Protein AF-A0A1I7T2B6-F1 (afdb_monomer_lite)

Secondary structure (DSSP, 8-state):
--SSGGGSS-TTTGGGS-BPPTT-TT-EE--STTEEEEEEEPPPPPPS--SS-HHHHGGG---THHHHTS--EEEEEEEEEEEE-S--S-HHHHHHHHS-SEEEHHHHTT-TTTHHHHHHHHHHHHHHHTS-TT-SEEEEEEE-TT-HHHH-HHHHHHHHHS--TTS------------TTTTSEEEEE-SSEEEEE--TT--EEEEEPTTSSSS---EEEEEETTEEPPBPPTTS-GGG-S-SEEE-TTSS-EEE---HHHHHH--EEEEEEEEEETTEEEEEEEEE--------

Structure (mmCIF, N/CA/C/O backbone):
data_AF-A0A1I7T2B6-F1
#
_entry.id   AF-A0A1I7T2B6-F1
#
loop_
_atom_site.group_PDB
_atom_site.id
_atom_site.type_symbol
_atom_site.label_atom_id
_atom_site.label_alt_id
_atom_site.label_comp_id
_atom_site.label_asym_id
_atom_site.label_entity_id
_atom_site.label_seq_id
_atom_site.pdbx_PDB_ins_code
_atom_site.Cartn_x
_atom_site.Cartn_y
_atom_site.Cartn_z
_atom_site.occupancy
_atom_site.B_iso_or_equiv
_atom_site.auth_seq_id
_atom_site.auth_comp_id
_atom_site.auth_asym_id
_atom_site.auth_atom_id
_atom_site.pdbx_PDB_model_num
ATOM 1 N N . MET A 1 1 ? 20.715 -15.589 6.124 1.00 26.25 1 MET A N 1
ATOM 2 C CA . MET A 1 1 ? 21.201 -14.507 5.244 1.00 26.25 1 MET A CA 1
ATOM 3 C C . MET A 1 1 ? 20.393 -13.273 5.568 1.00 26.25 1 MET A C 1
ATOM 5 O O . MET A 1 1 ? 19.190 -13.251 5.340 1.00 26.25 1 MET A O 1
ATOM 9 N N . ASP A 1 2 ? 21.055 -12.331 6.226 1.00 26.30 2 ASP A N 1
ATOM 10 C CA . ASP A 1 2 ? 20.483 -11.147 6.854 1.00 26.30 2 ASP A CA 1
ATOM 11 C C . ASP A 1 2 ? 20.107 -10.077 5.821 1.00 26.30 2 ASP A C 1
ATOM 13 O O . ASP A 1 2 ? 20.948 -9.308 5.366 1.00 26.30 2 ASP A O 1
ATOM 17 N N . TYR A 1 3 ? 18.827 -10.001 5.452 1.00 29.83 3 TYR A N 1
ATOM 18 C CA . TYR A 1 3 ? 18.322 -8.990 4.509 1.00 29.83 3 TYR A CA 1
ATOM 19 C C . TYR A 1 3 ? 17.948 -7.648 5.171 1.00 29.83 3 TYR A C 1
ATOM 21 O O . TYR A 1 3 ? 17.584 -6.697 4.481 1.00 29.83 3 TYR A O 1
ATOM 29 N N . CYS A 1 4 ? 18.054 -7.528 6.501 1.00 31.78 4 CYS A N 1
ATOM 30 C CA . CYS A 1 4 ? 17.599 -6.339 7.237 1.00 31.78 4 CYS A CA 1
ATOM 31 C C . CYS A 1 4 ? 18.714 -5.448 7.802 1.00 31.78 4 CYS A C 1
ATOM 33 O O . CYS A 1 4 ? 18.412 -4.366 8.307 1.00 31.78 4 CYS A O 1
ATOM 35 N N . THR A 1 5 ? 19.982 -5.858 7.749 1.00 30.22 5 THR A N 1
ATOM 36 C CA . THR A 1 5 ? 21.103 -5.053 8.276 1.00 30.22 5 THR A CA 1
ATOM 37 C C . THR A 1 5 ? 21.500 -3.915 7.333 1.00 30.22 5 THR A C 1
ATOM 39 O O . THR A 1 5 ? 22.074 -2.931 7.779 1.00 30.22 5 THR A O 1
ATOM 42 N N . PHE A 1 6 ? 21.120 -3.991 6.054 1.00 31.09 6 PHE A N 1
ATOM 43 C CA . PHE A 1 6 ? 21.505 -3.010 5.031 1.00 31.09 6 PHE A CA 1
ATOM 44 C C . PHE A 1 6 ? 20.696 -1.696 5.044 1.00 31.09 6 PHE A C 1
ATOM 46 O O . PHE A 1 6 ? 21.057 -0.752 4.354 1.00 31.09 6 PHE A O 1
ATOM 53 N N . TRP A 1 7 ? 19.602 -1.597 5.808 1.00 42.88 7 TRP A N 1
ATOM 54 C CA . TRP A 1 7 ? 18.624 -0.506 5.636 1.00 42.88 7 TRP A CA 1
ATOM 55 C C . TRP A 1 7 ? 18.787 0.697 6.572 1.00 42.88 7 TRP A C 1
ATOM 57 O O . TRP A 1 7 ? 18.057 1.679 6.434 1.00 42.88 7 TRP A O 1
ATOM 67 N N . PHE A 1 8 ? 19.709 0.635 7.534 1.00 39.44 8 PHE A N 1
ATOM 68 C CA . PHE A 1 8 ? 19.762 1.600 8.636 1.00 39.44 8 PHE A CA 1
ATOM 69 C C . PHE A 1 8 ? 20.852 2.673 8.514 1.00 39.44 8 PHE A C 1
ATOM 71 O O . PHE A 1 8 ? 20.623 3.797 8.953 1.00 39.44 8 PHE A O 1
ATOM 78 N N . GLU A 1 9 ? 21.983 2.387 7.868 1.00 30.50 9 GLU A N 1
ATOM 79 C CA . GLU A 1 9 ? 23.043 3.388 7.639 1.00 30.50 9 GLU A CA 1
ATOM 80 C C . GLU A 1 9 ? 22.806 4.257 6.386 1.00 30.50 9 GLU A C 1
ATOM 82 O O . GLU A 1 9 ? 23.437 5.300 6.224 1.00 30.50 9 GLU A O 1
ATOM 87 N N . ASP A 1 10 ? 21.850 3.885 5.529 1.00 43.97 10 ASP A N 1
ATOM 88 C CA . ASP A 1 10 ? 21.637 4.506 4.212 1.00 43.97 10 ASP A CA 1
ATOM 89 C C . ASP A 1 10 ? 20.501 5.542 4.158 1.00 43.97 10 ASP A C 1
ATOM 91 O O . ASP A 1 10 ? 20.292 6.165 3.121 1.00 43.97 10 ASP A O 1
ATOM 95 N N . TYR A 1 11 ? 19.763 5.805 5.244 1.00 42.47 11 TYR A N 1
ATOM 96 C CA . TYR A 1 11 ? 18.660 6.785 5.195 1.00 42.47 11 TYR A CA 1
ATOM 97 C C . TYR A 1 11 ? 19.128 8.213 4.861 1.00 42.47 11 TYR A C 1
ATOM 99 O O . TYR A 1 11 ? 18.403 8.976 4.218 1.00 42.47 11 TYR A O 1
ATOM 107 N N . THR A 1 12 ? 20.357 8.558 5.244 1.00 39.41 12 THR A N 1
ATOM 108 C CA . THR A 1 12 ? 21.028 9.811 4.874 1.00 39.41 12 THR A CA 1
ATOM 109 C C . THR A 1 12 ? 21.554 9.782 3.434 1.00 39.41 12 THR A C 1
ATOM 111 O O . THR A 1 12 ? 21.507 10.811 2.769 1.00 39.41 12 THR A O 1
ATOM 114 N N . LYS A 1 13 ? 21.953 8.610 2.917 1.00 48.69 13 LYS A N 1
ATOM 115 C CA . LYS A 1 13 ? 22.443 8.414 1.537 1.00 48.69 13 LYS A CA 1
ATOM 116 C C . LYS A 1 13 ? 21.325 8.314 0.496 1.00 48.69 13 LYS A C 1
ATOM 118 O O . LYS A 1 13 ? 21.531 8.681 -0.652 1.00 48.69 13 LYS A O 1
ATOM 123 N N . ILE A 1 14 ? 20.108 7.912 0.877 1.00 50.25 14 ILE A N 1
ATOM 124 C CA . ILE A 1 14 ? 18.964 7.845 -0.053 1.00 50.25 14 ILE A CA 1
ATOM 125 C C . ILE A 1 14 ? 18.571 9.231 -0.593 1.00 50.25 14 ILE A C 1
ATOM 127 O O . ILE A 1 14 ? 18.075 9.337 -1.712 1.00 50.25 14 ILE A O 1
ATOM 131 N N . ARG A 1 15 ? 18.825 10.307 0.164 1.00 46.28 15 ARG A N 1
ATOM 132 C CA . ARG A 1 15 ? 18.615 11.689 -0.306 1.00 46.28 15 ARG A CA 1
ATOM 133 C C . ARG A 1 15 ? 19.597 12.131 -1.395 1.00 46.28 15 ARG A C 1
ATOM 135 O O . ARG A 1 15 ? 19.317 13.120 -2.061 1.00 46.28 15 ARG A O 1
ATOM 142 N N . GLU A 1 16 ? 20.699 11.410 -1.577 1.00 53.47 16 GLU A N 1
ATOM 143 C CA . GLU A 1 16 ? 21.691 11.638 -2.637 1.00 53.47 16 GLU A CA 1
ATOM 144 C C . GLU A 1 16 ? 21.428 10.764 -3.875 1.00 53.47 16 GLU A C 1
ATOM 146 O O . GLU A 1 16 ? 22.150 10.844 -4.866 1.00 53.47 16 GLU A O 1
ATOM 151 N N . LEU A 1 17 ? 20.389 9.923 -3.844 1.00 67.00 17 LEU A N 1
ATOM 152 C CA . LEU A 1 17 ? 20.023 9.066 -4.965 1.00 67.00 17 LEU A CA 1
ATOM 153 C C . LEU A 1 17 ? 19.143 9.815 -5.970 1.00 67.00 17 LEU A C 1
ATOM 155 O O . LEU A 1 17 ? 18.346 10.680 -5.607 1.00 67.00 17 LEU A O 1
ATOM 159 N N . ASN A 1 18 ? 19.248 9.424 -7.242 1.00 84.00 18 ASN A N 1
ATOM 160 C CA . ASN A 1 18 ? 18.487 9.979 -8.364 1.00 84.00 18 ASN A CA 1
ATOM 161 C C . ASN A 1 18 ? 16.980 9.701 -8.216 1.00 84.00 18 ASN A C 1
ATOM 163 O O . ASN A 1 18 ? 16.443 8.719 -8.742 1.00 84.00 18 ASN A O 1
ATOM 167 N N . GLN A 1 19 ? 16.312 10.549 -7.432 1.00 89.06 19 GLN A N 1
ATOM 168 C CA . GLN A 1 19 ? 14.921 10.387 -7.045 1.00 89.06 19 GLN A CA 1
ATOM 169 C C . GLN A 1 19 ? 13.980 10.838 -8.162 1.00 89.06 19 GLN A C 1
ATOM 171 O O . GLN A 1 19 ? 14.013 11.982 -8.608 1.00 89.06 19 GLN A O 1
ATOM 176 N N . VAL A 1 20 ? 13.058 9.956 -8.530 1.00 91.44 20 VAL A N 1
ATOM 177 C CA . VAL A 1 20 ? 11.998 10.243 -9.494 1.00 91.44 20 VAL A CA 1
ATOM 178 C C . VAL A 1 20 ? 10.790 10.837 -8.760 1.00 91.44 20 VAL A C 1
ATOM 180 O O . VAL A 1 20 ? 10.282 10.225 -7.808 1.00 91.44 20 VAL A O 1
ATOM 183 N N . PRO A 1 21 ? 10.305 12.026 -9.159 1.00 89.69 21 PRO A N 1
ATOM 184 C CA . PRO A 1 21 ? 9.113 12.617 -8.574 1.00 89.69 21 PRO A CA 1
ATOM 185 C C . PRO A 1 21 ? 7.847 11.855 -8.990 1.00 89.69 21 PRO A C 1
ATOM 187 O O . PRO A 1 21 ? 7.815 11.143 -9.991 1.00 89.69 21 PRO A O 1
ATOM 190 N N . ARG A 1 22 ? 6.771 12.014 -8.212 1.00 86.88 22 ARG A N 1
ATOM 191 C CA . ARG A 1 22 ? 5.461 11.443 -8.566 1.00 86.88 22 ARG A CA 1
ATOM 192 C C . ARG A 1 22 ? 4.890 12.114 -9.819 1.00 86.88 22 ARG A C 1
ATOM 194 O O . ARG A 1 22 ? 5.079 13.311 -10.023 1.00 86.88 22 ARG A O 1
ATOM 201 N N . GLY A 1 23 ? 4.146 11.344 -10.601 1.00 90.56 23 GLY A N 1
ATOM 202 C CA . GLY A 1 23 ? 3.524 11.732 -11.865 1.00 90.56 23 GLY A CA 1
ATOM 203 C C . GLY A 1 23 ? 4.371 11.449 -13.108 1.00 90.56 23 GLY A C 1
ATOM 204 O O . GLY A 1 23 ? 3.834 11.510 -14.209 1.00 90.56 23 GLY A O 1
ATOM 205 N N . VAL A 1 24 ? 5.663 11.130 -12.963 1.00 92.94 24 VAL A N 1
ATOM 206 C CA . VAL A 1 24 ? 6.565 10.849 -14.099 1.00 92.94 24 VAL A CA 1
ATOM 207 C C . VAL A 1 24 ? 7.182 9.450 -14.047 1.00 92.94 24 VAL A C 1
ATOM 209 O O . VAL A 1 24 ? 7.915 9.076 -14.955 1.00 92.94 24 VAL A O 1
ATOM 212 N N . GLU A 1 25 ? 6.869 8.644 -13.031 1.00 91.88 25 GLU A N 1
ATOM 213 C CA . GLU A 1 25 ? 7.470 7.326 -12.773 1.00 91.88 25 GLU A CA 1
ATOM 214 C C . GLU A 1 25 ? 7.233 6.275 -13.862 1.00 91.88 25 GLU A C 1
ATOM 216 O O . GLU A 1 25 ? 7.988 5.308 -13.944 1.00 91.88 25 GLU A O 1
ATOM 221 N N . ASN A 1 26 ? 6.200 6.473 -14.680 1.00 93.44 26 ASN A N 1
ATOM 222 C CA . ASN A 1 26 ? 5.835 5.598 -15.793 1.00 93.44 26 ASN A CA 1
ATOM 223 C C . ASN A 1 26 ? 6.230 6.205 -17.148 1.00 93.44 26 ASN A C 1
ATOM 225 O O . ASN A 1 26 ? 5.715 5.787 -18.183 1.00 93.44 26 ASN A O 1
ATOM 229 N N . SER A 1 27 ? 7.098 7.223 -17.152 1.00 95.12 27 SER A N 1
ATOM 230 C CA . SER A 1 27 ? 7.632 7.782 -18.393 1.00 95.12 27 SER A CA 1
ATOM 231 C C . SER A 1 27 ? 8.388 6.712 -19.170 1.00 95.12 27 SER A C 1
ATOM 233 O O . SER A 1 27 ? 9.122 5.909 -18.592 1.00 95.12 27 SER A O 1
ATOM 235 N N . VAL A 1 28 ? 8.234 6.748 -20.488 1.00 94.69 28 VAL A N 1
ATOM 236 C CA . VAL A 1 28 ? 8.945 5.876 -21.422 1.00 94.69 28 VAL A CA 1
ATOM 237 C C . VAL A 1 28 ? 9.667 6.716 -22.468 1.00 94.69 28 VAL A C 1
ATOM 239 O O . VAL A 1 28 ? 9.248 7.836 -22.791 1.00 94.69 28 VAL A O 1
ATOM 242 N N . ASP A 1 29 ? 10.766 6.197 -22.994 1.00 94.38 29 ASP A N 1
ATOM 243 C CA . ASP A 1 29 ? 11.375 6.684 -24.224 1.00 94.38 29 ASP A CA 1
ATOM 244 C C . ASP A 1 29 ? 11.149 5.678 -25.350 1.00 94.38 29 ASP A C 1
ATOM 246 O O . ASP A 1 29 ? 11.539 4.521 -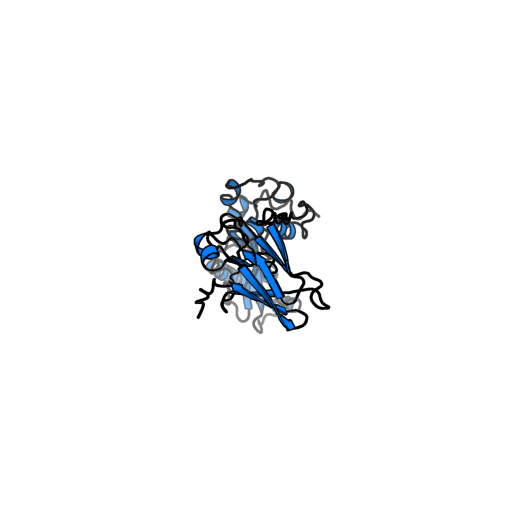25.237 1.00 94.38 29 ASP A O 1
ATOM 250 N N . SER A 1 30 ? 10.538 6.157 -26.431 1.00 90.88 30 SER A N 1
ATOM 251 C CA . SER A 1 30 ? 10.265 5.392 -27.654 1.00 90.88 30 SER A CA 1
ATOM 252 C C . SER A 1 30 ? 10.989 6.031 -28.847 1.00 90.88 30 SER A C 1
ATOM 254 O O . SER A 1 30 ? 10.497 6.009 -29.971 1.00 90.88 30 SER A O 1
ATOM 256 N N . SER A 1 31 ? 12.131 6.689 -28.596 1.00 85.94 31 SER A N 1
ATOM 257 C CA . SER A 1 31 ? 12.912 7.370 -29.641 1.00 85.94 31 SER A CA 1
ATOM 258 C C . SER A 1 31 ? 13.621 6.383 -30.571 1.00 85.94 31 SER A C 1
ATOM 260 O O . SER A 1 31 ? 14.013 6.756 -31.676 1.00 85.94 31 SER A O 1
ATOM 262 N N . PHE A 1 32 ? 13.795 5.133 -30.134 1.00 83.88 32 PHE A N 1
ATOM 263 C CA . PHE A 1 32 ? 14.304 4.057 -30.969 1.00 83.88 32 PHE A CA 1
ATOM 264 C C . PHE A 1 32 ? 13.127 3.253 -31.548 1.00 83.88 32 PHE A C 1
ATOM 266 O O . PHE A 1 32 ? 12.262 2.830 -30.780 1.00 83.88 32 PHE A O 1
ATOM 273 N N . PRO A 1 33 ? 13.048 3.059 -32.879 1.00 84.62 33 PRO A N 1
ATOM 274 C CA . PRO A 1 33 ? 11.940 2.338 -33.496 1.00 84.62 33 PRO A CA 1
ATOM 275 C C . PRO A 1 33 ? 11.748 0.950 -32.886 1.00 84.62 33 PRO A C 1
ATOM 277 O O . PRO A 1 33 ? 12.713 0.215 -32.690 1.00 84.62 33 PRO A O 1
ATOM 280 N N . ASN A 1 34 ? 10.491 0.602 -32.605 1.00 88.94 34 ASN A N 1
ATOM 281 C CA . ASN A 1 34 ? 10.079 -0.722 -32.124 1.00 88.94 34 ASN A CA 1
ATOM 282 C C . ASN A 1 34 ? 10.733 -1.174 -30.801 1.00 88.94 34 ASN A C 1
ATOM 284 O O . ASN A 1 34 ? 10.695 -2.357 -30.446 1.00 88.94 34 ASN A O 1
ATOM 288 N N . LEU A 1 35 ? 11.287 -0.222 -30.043 1.00 89.62 35 LEU A N 1
ATOM 289 C CA . LEU A 1 35 ? 11.884 -0.437 -28.735 1.00 89.62 35 LEU A CA 1
ATOM 290 C C . LEU A 1 35 ? 11.457 0.669 -27.773 1.00 89.62 35 LEU A C 1
ATOM 292 O O . LEU A 1 35 ? 11.501 1.854 -28.096 1.00 89.62 35 LEU A O 1
ATOM 296 N N . GLU A 1 36 ? 11.113 0.286 -26.551 1.00 94.25 36 GLU A N 1
ATOM 297 C CA . GLU A 1 36 ? 10.789 1.246 -25.503 1.00 94.25 36 GLU A CA 1
ATOM 298 C C . GLU A 1 36 ? 11.718 1.073 -24.313 1.00 94.25 36 GLU A C 1
ATOM 300 O O . GLU A 1 36 ? 11.821 -0.016 -23.744 1.00 94.25 36 GLU A O 1
ATOM 305 N N . LEU A 1 37 ? 12.374 2.162 -23.918 1.00 94.75 37 LEU A N 1
ATOM 306 C CA . LEU A 1 37 ? 13.118 2.257 -22.671 1.00 94.75 37 LEU A CA 1
ATOM 307 C C . LEU A 1 37 ? 12.180 2.746 -21.571 1.00 94.75 37 LEU A C 1
ATOM 309 O O . LEU A 1 37 ? 11.540 3.792 -21.693 1.00 94.75 37 LEU A O 1
ATOM 313 N N . PHE A 1 38 ? 12.130 2.014 -20.471 1.00 95.56 38 PHE A N 1
ATOM 314 C CA . PHE A 1 38 ? 11.288 2.327 -19.327 1.00 95.56 38 PHE A CA 1
ATOM 315 C C . PHE A 1 38 ? 12.003 1.979 -18.022 1.00 95.56 38 PHE A C 1
ATOM 317 O O . PHE A 1 38 ? 13.075 1.369 -18.008 1.00 95.56 38 PHE A O 1
ATOM 324 N N . VAL A 1 39 ? 11.402 2.377 -16.904 1.00 95.94 39 VAL A N 1
ATOM 325 C CA . VAL A 1 39 ? 11.879 1.996 -15.575 1.00 95.94 39 VAL A CA 1
ATOM 326 C C . VAL A 1 39 ? 11.111 0.774 -15.098 1.00 95.94 39 VAL A C 1
ATOM 328 O O . VAL A 1 39 ? 9.899 0.842 -14.885 1.00 95.94 39 VAL A O 1
ATOM 331 N N . LYS A 1 40 ? 11.816 -0.332 -14.858 1.00 94.94 40 LYS A N 1
ATOM 332 C CA . LYS A 1 40 ? 11.253 -1.468 -14.128 1.00 94.94 40 LYS A CA 1
ATOM 333 C C . LYS A 1 40 ? 11.513 -1.289 -12.643 1.00 94.94 40 LYS A C 1
ATOM 335 O O . LYS A 1 40 ? 12.660 -1.273 -12.197 1.00 94.94 40 LYS A O 1
ATOM 340 N N . TRP A 1 41 ? 10.433 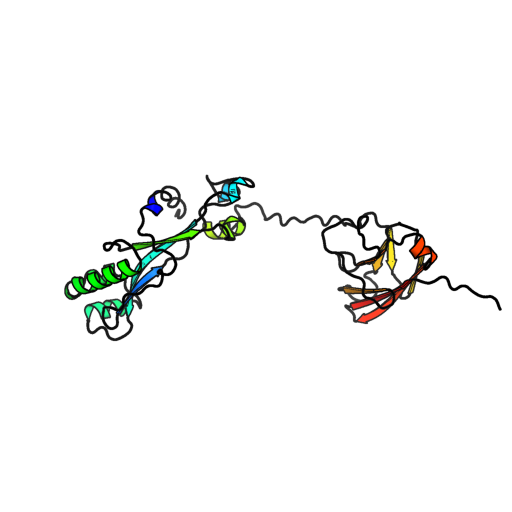-1.144 -11.889 1.00 93.38 41 TRP A N 1
ATOM 341 C CA . TRP A 1 41 ? 10.470 -0.920 -10.451 1.00 93.38 41 TRP A CA 1
ATOM 342 C C . TRP A 1 41 ? 10.500 -2.238 -9.677 1.00 93.38 41 TRP A C 1
ATOM 344 O O . TRP A 1 41 ? 9.764 -3.167 -10.004 1.00 93.38 41 TRP A O 1
ATOM 354 N N . THR A 1 42 ? 11.306 -2.296 -8.619 1.00 91.75 42 THR A N 1
ATOM 355 C CA . THR A 1 42 ? 11.167 -3.317 -7.578 1.00 91.75 42 THR A CA 1
ATOM 356 C C . THR A 1 42 ? 9.897 -3.074 -6.768 1.00 91.75 42 THR A C 1
ATOM 358 O O . THR A 1 42 ? 9.320 -1.977 -6.787 1.00 91.75 42 THR A O 1
ATOM 361 N N . ASP A 1 43 ? 9.509 -4.076 -5.985 1.00 90.44 43 ASP A N 1
ATOM 362 C CA . ASP A 1 43 ? 8.492 -3.895 -4.959 1.00 90.44 43 ASP A CA 1
ATOM 363 C C . ASP A 1 43 ? 8.891 -2.792 -3.972 1.00 90.44 43 ASP A C 1
ATOM 365 O O . ASP A 1 43 ? 10.071 -2.466 -3.784 1.00 90.44 43 ASP A O 1
ATOM 369 N N . TRP A 1 44 ? 7.872 -2.189 -3.363 1.00 90.12 44 TRP A N 1
ATOM 370 C CA . TRP A 1 44 ? 8.064 -1.213 -2.300 1.00 90.12 44 TRP A CA 1
ATOM 371 C C . TRP A 1 44 ? 8.654 -1.881 -1.063 1.00 90.12 44 TRP A C 1
ATOM 373 O O . TRP A 1 44 ? 8.175 -2.922 -0.615 1.00 90.12 44 TRP A O 1
ATOM 383 N N . SER A 1 45 ? 9.642 -1.225 -0.463 1.00 87.12 45 SER A N 1
ATOM 384 C CA . SER A 1 45 ? 10.136 -1.577 0.860 1.00 87.12 45 SER A CA 1
ATOM 385 C C . SER A 1 45 ? 9.031 -1.432 1.907 1.00 87.12 45 SER A C 1
ATOM 387 O O . SER A 1 45 ? 8.045 -0.707 1.732 1.00 87.12 45 SER A O 1
ATOM 389 N N . CYS A 1 46 ? 9.242 -2.043 3.066 1.00 87.00 46 CYS A N 1
ATOM 390 C CA . CYS A 1 46 ? 8.444 -1.733 4.244 1.00 87.00 46 CYS A CA 1
ATOM 391 C C . CYS A 1 46 ? 8.669 -0.282 4.688 1.00 87.00 46 CYS A C 1
ATOM 393 O O . CYS A 1 46 ? 9.697 0.331 4.373 1.00 87.00 46 CYS A O 1
ATOM 395 N N . CYS A 1 47 ? 7.704 0.263 5.424 1.00 84.12 47 CYS A N 1
ATOM 396 C CA . CYS A 1 47 ? 7.857 1.553 6.087 1.00 84.12 47 CYS A CA 1
ATOM 397 C C . CYS A 1 47 ? 9.042 1.529 7.066 1.00 84.12 47 CYS A C 1
ATOM 399 O O . CYS A 1 47 ? 9.187 0.586 7.841 1.00 84.12 47 CYS A O 1
ATOM 401 N N . SER A 1 48 ? 9.880 2.569 7.052 1.00 74.06 48 SER A N 1
ATOM 402 C CA . SER A 1 48 ? 11.096 2.618 7.881 1.00 74.06 48 SER A CA 1
ATOM 403 C C . SER A 1 48 ? 10.885 2.755 9.371 1.00 74.06 48 SER A C 1
ATOM 405 O O . SER A 1 48 ? 11.777 2.412 10.143 1.00 74.06 48 SER A O 1
ATOM 407 N N . ALA A 1 49 ? 9.749 3.303 9.778 1.00 66.38 49 ALA A N 1
ATOM 408 C CA . ALA A 1 49 ? 9.490 3.551 11.178 1.00 66.38 49 ALA A CA 1
ATOM 409 C C . ALA A 1 49 ? 8.009 3.447 11.533 1.00 66.38 49 ALA A C 1
ATOM 411 O O . ALA A 1 49 ? 7.130 3.615 10.678 1.00 66.38 49 ALA A O 1
ATOM 412 N N . CYS A 1 50 ? 7.765 3.163 12.811 1.00 65.50 50 CYS A N 1
ATOM 413 C CA . CYS A 1 50 ? 6.507 2.640 13.317 1.00 65.50 50 CYS A CA 1
ATOM 414 C C . CYS A 1 50 ? 6.262 2.974 14.788 1.00 65.50 50 CYS A C 1
ATOM 416 O O . CYS A 1 50 ? 7.190 3.285 15.532 1.00 65.50 50 CYS A O 1
ATOM 418 N N . CYS A 1 51 ? 5.002 2.854 15.206 1.00 67.69 51 CYS A N 1
ATOM 419 C CA . CYS A 1 51 ? 4.580 3.006 16.601 1.00 67.69 51 CYS A CA 1
ATOM 420 C C . CYS A 1 51 ? 4.561 1.652 17.311 1.00 67.69 51 CYS A C 1
ATOM 422 O O . CYS A 1 51 ? 3.518 1.237 17.811 1.00 67.69 51 CYS A O 1
ATOM 424 N N . CYS A 1 52 ? 5.680 0.925 17.282 1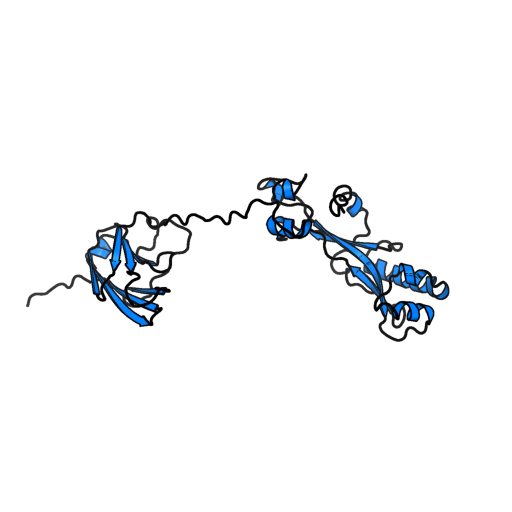.00 69.31 52 CYS A N 1
ATOM 425 C CA . CYS A 1 52 ? 5.741 -0.464 17.742 1.00 69.31 52 CYS A CA 1
ATOM 426 C C . CYS A 1 52 ? 6.857 -0.698 18.758 1.00 69.31 52 CYS A C 1
ATOM 428 O O . CYS A 1 52 ? 7.778 0.119 18.858 1.00 69.31 52 CYS A O 1
ATOM 430 N N . PRO A 1 53 ? 6.795 -1.826 19.490 1.00 64.69 53 PRO A N 1
ATOM 431 C CA . PRO A 1 53 ? 7.845 -2.206 20.421 1.00 64.69 53 PRO A CA 1
ATOM 432 C C . PRO A 1 53 ? 9.206 -2.334 19.734 1.00 64.69 53 PRO A C 1
ATOM 434 O O . PRO A 1 53 ? 9.299 -2.589 18.524 1.00 64.69 53 PRO A O 1
ATOM 437 N N . LYS A 1 54 ? 10.273 -2.253 20.533 1.00 67.75 54 LYS A N 1
ATOM 438 C CA . LYS A 1 54 ? 11.667 -2.425 20.096 1.00 67.75 54 LYS A CA 1
ATOM 439 C C . LYS A 1 54 ? 11.913 -3.660 19.231 1.00 67.75 54 LYS A C 1
ATOM 441 O O . LYS A 1 54 ? 12.748 -3.609 18.330 1.00 67.75 54 LYS A O 1
ATOM 446 N N . SER A 1 55 ? 11.187 -4.752 19.478 1.00 66.50 55 SER A N 1
ATOM 447 C CA . SER A 1 55 ? 11.298 -5.993 18.701 1.00 66.50 55 SER A CA 1
ATOM 448 C C . SER A 1 55 ? 11.000 -5.796 17.210 1.00 66.50 55 SER A C 1
ATOM 450 O O . SER A 1 55 ? 11.578 -6.497 16.385 1.00 66.50 55 SER A O 1
ATOM 452 N N . VAL A 1 56 ? 10.170 -4.808 16.853 1.00 69.25 56 VAL A N 1
ATOM 453 C CA . VAL A 1 56 ? 9.818 -4.486 15.462 1.00 69.25 56 VAL A CA 1
ATOM 454 C C . VAL A 1 56 ? 10.526 -3.221 14.978 1.00 69.25 56 VAL A C 1
ATOM 456 O O . VAL A 1 56 ? 11.161 -3.261 13.926 1.00 69.25 56 VAL A O 1
ATOM 459 N N . CYS A 1 57 ? 10.472 -2.117 15.736 1.00 63.22 57 CYS A N 1
ATOM 460 C CA . CYS A 1 57 ? 11.020 -0.825 15.288 1.00 63.22 57 CYS A CA 1
ATOM 461 C C . CYS A 1 57 ? 12.524 -0.636 15.571 1.00 63.22 57 CYS A C 1
ATOM 463 O O . CYS A 1 57 ? 13.086 0.391 15.181 1.00 63.22 57 CYS A O 1
ATOM 465 N N . LYS A 1 58 ? 13.194 -1.580 16.251 1.00 67.12 58 LYS A N 1
ATOM 466 C CA . LYS A 1 58 ? 14.601 -1.468 16.683 1.00 67.12 58 LYS A CA 1
ATOM 467 C C . LYS A 1 58 ? 14.878 -0.110 17.352 1.00 67.12 58 LYS A C 1
ATOM 469 O O . LYS A 1 58 ? 14.305 0.190 18.392 1.00 67.12 58 LYS A O 1
ATOM 474 N N . GLN A 1 59 ? 15.739 0.721 16.765 1.00 55.56 59 GLN A N 1
ATOM 475 C CA . GLN A 1 59 ? 16.136 2.034 17.296 1.00 55.56 59 GLN A CA 1
ATOM 476 C C . GLN A 1 59 ? 15.105 3.157 17.075 1.00 55.56 59 GLN A C 1
ATOM 478 O O . GLN A 1 59 ? 15.304 4.263 17.565 1.00 55.56 59 GLN A O 1
ATOM 483 N N . PHE A 1 60 ? 14.018 2.891 16.346 1.00 54.72 60 PHE A N 1
ATOM 484 C CA . PHE A 1 60 ? 12.924 3.842 16.117 1.00 54.72 60 PHE A CA 1
ATOM 485 C C . PHE A 1 60 ? 11.702 3.570 17.002 1.00 54.72 60 PHE A C 1
ATOM 487 O O . PHE A 1 60 ? 10.611 4.060 16.710 1.00 54.72 60 PHE A O 1
ATOM 494 N N . GLU A 1 61 ? 11.861 2.779 18.067 1.00 59.91 61 GLU A N 1
ATOM 495 C CA . GLU A 1 61 ? 10.827 2.615 19.089 1.00 59.91 61 GLU A CA 1
ATOM 496 C C . GLU A 1 61 ? 10.442 3.985 19.660 1.00 59.91 61 GLU A C 1
ATOM 498 O O . GLU A 1 61 ? 11.258 4.699 20.245 1.00 59.91 61 GLU A O 1
ATOM 503 N N . THR A 1 62 ? 9.181 4.363 19.473 1.00 56.38 62 THR A N 1
ATOM 504 C CA . THR A 1 62 ? 8.622 5.589 20.042 1.00 56.38 62 THR A CA 1
ATOM 505 C C . THR A 1 62 ? 7.228 5.299 20.583 1.00 56.38 62 THR A C 1
ATOM 507 O O . THR A 1 62 ? 6.446 4.576 19.968 1.00 56.38 62 THR A O 1
ATOM 510 N N . SER A 1 63 ? 6.910 5.845 21.757 1.00 53.88 63 SER A N 1
ATOM 511 C CA . SER A 1 63 ? 5.612 5.664 22.407 1.00 53.88 63 SER A CA 1
ATOM 512 C C . SER A 1 63 ? 4.680 6.854 22.150 1.00 53.88 63 SER A C 1
ATOM 514 O O . SER A 1 63 ? 5.108 8.010 22.059 1.00 53.88 63 SER A O 1
ATOM 516 N N . GLY A 1 64 ? 3.382 6.562 22.034 1.00 57.41 64 GLY A N 1
ATOM 517 C CA . GLY A 1 64 ? 2.312 7.562 22.009 1.00 57.41 64 GLY A CA 1
ATOM 518 C C . GLY A 1 64 ? 2.411 8.578 20.863 1.00 57.41 64 GLY A C 1
ATOM 519 O O . GLY A 1 64 ? 2.647 8.232 19.704 1.00 57.41 64 GLY A O 1
ATOM 520 N N . ASP A 1 65 ? 2.204 9.856 21.180 1.00 60.09 65 ASP A N 1
ATOM 521 C CA . ASP A 1 65 ? 2.060 10.921 20.178 1.00 60.09 65 ASP A CA 1
ATOM 522 C C . ASP A 1 65 ? 3.358 11.270 19.435 1.00 60.09 65 ASP A C 1
ATOM 524 O O . ASP A 1 65 ? 3.301 11.727 18.291 1.00 60.09 65 ASP A O 1
ATOM 528 N N . LYS A 1 66 ? 4.529 10.972 20.016 1.00 61.88 66 LYS A N 1
ATOM 529 C CA . LYS A 1 66 ? 5.836 11.184 19.363 1.00 61.88 66 LYS A CA 1
ATOM 530 C C . LYS A 1 66 ? 6.038 10.300 18.132 1.00 61.88 66 LYS A C 1
ATOM 532 O O . LYS A 1 66 ? 6.792 10.663 17.232 1.00 61.88 66 LYS A O 1
ATOM 537 N N . CYS A 1 67 ? 5.343 9.169 18.060 1.00 64.75 67 CYS A N 1
ATOM 538 C CA . CYS A 1 67 ? 5.407 8.318 16.884 1.00 64.75 67 CYS A CA 1
ATOM 539 C C . CYS A 1 67 ? 4.668 8.923 15.680 1.00 64.75 67 CYS A C 1
ATOM 541 O O . CYS A 1 67 ? 5.132 8.850 14.539 1.00 64.75 67 CYS A O 1
ATOM 543 N N . LYS A 1 68 ? 3.523 9.578 15.913 1.00 64.94 68 LYS A N 1
ATOM 544 C CA . LYS A 1 68 ? 2.724 10.181 14.832 1.00 64.94 68 LYS A CA 1
ATOM 545 C C . LYS A 1 68 ? 3.535 11.228 14.067 1.00 64.94 68 LYS A C 1
ATOM 547 O O . LYS A 1 68 ? 3.428 11.315 12.842 1.00 64.94 68 LYS A O 1
ATOM 552 N N . THR A 1 69 ? 4.388 11.962 14.781 1.00 70.00 69 THR A N 1
ATOM 553 C CA . THR A 1 69 ? 5.259 13.007 14.228 1.00 70.00 69 THR A CA 1
ATOM 554 C C . THR A 1 69 ? 6.505 12.463 13.530 1.00 70.00 69 THR A C 1
ATOM 556 O O . THR A 1 69 ? 7.197 13.219 12.849 1.00 70.00 69 THR A O 1
ATOM 559 N N . LEU A 1 70 ? 6.800 11.168 13.661 1.00 73.19 70 LEU A N 1
ATOM 560 C CA . LEU A 1 70 ? 7.980 10.566 13.064 1.00 73.19 70 LEU A CA 1
ATOM 561 C C . LEU A 1 70 ? 7.764 10.306 11.565 1.00 73.19 70 LEU A C 1
ATOM 563 O O . LEU A 1 70 ? 6.762 9.724 11.130 1.00 73.19 70 LEU A O 1
ATOM 567 N N . LYS A 1 71 ? 8.704 10.791 10.752 1.00 76.81 71 LYS A N 1
ATOM 568 C CA . LYS A 1 71 ? 8.670 10.625 9.298 1.00 76.81 71 LYS A CA 1
ATOM 569 C C . LYS A 1 71 ? 9.048 9.190 8.949 1.00 76.81 71 LYS A C 1
ATOM 571 O O . LYS A 1 71 ? 10.086 8.704 9.377 1.00 76.81 71 LYS A O 1
ATOM 576 N N . SER A 1 72 ? 8.193 8.536 8.177 1.00 81.44 72 SER A N 1
ATOM 577 C CA . SER A 1 72 ? 8.352 7.143 7.773 1.00 81.44 72 SER A CA 1
ATOM 578 C C . SER A 1 72 ? 8.107 7.064 6.275 1.00 81.44 72 SER A C 1
ATOM 580 O O . SER A 1 72 ? 7.206 7.732 5.763 1.00 81.44 72 SER A O 1
ATOM 582 N N . TYR A 1 73 ? 8.928 6.291 5.574 1.00 85.19 73 TYR A N 1
ATOM 583 C CA . TYR A 1 73 ? 8.900 6.210 4.120 1.00 85.19 73 TYR A CA 1
ATOM 584 C C . TYR A 1 73 ? 9.044 4.761 3.665 1.00 85.19 73 TYR A C 1
ATOM 586 O O . TYR A 1 73 ? 9.768 3.981 4.281 1.00 85.19 73 TYR A O 1
ATOM 594 N N . GLN A 1 74 ? 8.381 4.428 2.562 1.00 88.31 74 GLN A N 1
ATOM 595 C CA . GLN A 1 74 ? 8.759 3.308 1.711 1.00 88.31 74 GLN A CA 1
ATOM 596 C C . GLN A 1 74 ? 9.657 3.842 0.605 1.00 88.31 74 GLN A C 1
ATOM 598 O O . GLN A 1 74 ? 9.512 4.984 0.153 1.00 88.31 74 GLN A O 1
ATOM 603 N N . ASN A 1 75 ? 10.549 2.992 0.131 1.00 88.38 75 ASN A N 1
ATOM 604 C CA . ASN A 1 75 ? 11.349 3.262 -1.043 1.00 88.38 75 ASN A CA 1
ATOM 605 C C . ASN A 1 75 ? 11.283 2.077 -2.007 1.00 88.38 75 ASN A C 1
ATOM 607 O O . ASN A 1 75 ? 10.915 0.969 -1.625 1.00 88.38 75 ASN A O 1
ATOM 611 N N . ARG A 1 76 ? 11.600 2.322 -3.270 1.00 90.62 76 ARG A N 1
ATOM 612 C CA . ARG A 1 76 ? 11.823 1.269 -4.260 1.00 90.62 76 ARG A CA 1
ATOM 613 C C . ARG A 1 76 ? 12.883 1.712 -5.246 1.00 90.62 76 ARG A C 1
ATOM 615 O O . ARG A 1 76 ? 13.040 2.913 -5.493 1.00 90.62 76 ARG A O 1
ATOM 622 N N . ARG A 1 77 ? 13.584 0.740 -5.816 1.00 91.25 77 ARG A N 1
ATOM 623 C CA . ARG A 1 77 ? 14.606 0.963 -6.834 1.00 91.25 77 ARG A CA 1
ATOM 624 C C . ARG A 1 77 ? 14.016 0.689 -8.210 1.00 91.25 77 ARG A C 1
ATOM 626 O O . ARG A 1 77 ? 13.210 -0.218 -8.376 1.00 91.25 77 ARG A O 1
ATOM 633 N N . GLY A 1 78 ? 14.416 1.482 -9.187 1.00 92.38 78 GLY A N 1
ATOM 634 C CA . GLY A 1 78 ? 14.093 1.290 -10.588 1.00 92.38 78 GLY A CA 1
ATOM 635 C C . GLY A 1 78 ? 15.360 1.054 -11.396 1.00 92.38 78 GLY A C 1
ATOM 636 O O . GLY A 1 78 ? 16.347 1.776 -11.236 1.00 92.38 78 GLY A O 1
ATOM 637 N N . GLU A 1 79 ? 15.332 0.049 -12.263 1.00 92.19 79 GLU A N 1
ATOM 638 C CA . GLU A 1 79 ? 16.374 -0.188 -13.261 1.00 92.19 79 GLU A CA 1
ATOM 639 C C . GLU A 1 79 ? 15.853 0.179 -14.651 1.00 92.19 79 GLU A C 1
ATOM 641 O O . GLU A 1 79 ? 14.675 -0.019 -14.957 1.00 92.19 79 GLU A O 1
ATOM 646 N N . LEU A 1 80 ? 16.735 0.715 -15.494 1.00 93.56 80 LEU A N 1
ATOM 647 C CA . LEU A 1 80 ? 16.402 1.000 -16.885 1.00 93.56 80 LEU A CA 1
ATOM 648 C C . LEU A 1 80 ? 16.342 -0.307 -17.684 1.00 93.56 80 LEU A C 1
ATOM 650 O O . LEU A 1 80 ? 17.326 -1.050 -17.762 1.00 93.56 80 LEU A O 1
ATOM 654 N N . MET A 1 81 ? 15.185 -0.565 -18.283 1.00 94.62 81 MET A N 1
ATOM 655 C CA . MET A 1 81 ? 14.880 -1.776 -19.037 1.00 94.62 81 MET A CA 1
ATOM 656 C C . MET A 1 81 ? 14.339 -1.415 -20.412 1.00 94.62 81 MET A C 1
ATOM 658 O O . MET A 1 81 ? 13.577 -0.462 -20.559 1.00 94.62 81 MET A O 1
ATOM 662 N N . PHE A 1 82 ? 14.698 -2.210 -21.408 1.00 93.56 82 PHE A N 1
ATOM 663 C CA . PHE A 1 82 ? 14.077 -2.176 -22.717 1.00 93.56 82 PHE A CA 1
ATOM 664 C C . PHE A 1 82 ? 13.013 -3.258 -22.834 1.00 93.56 82 PHE A C 1
ATOM 666 O O . PHE A 1 82 ? 13.210 -4.374 -22.349 1.00 93.56 82 PHE A O 1
ATOM 673 N N . ARG A 1 83 ? 11.923 -2.940 -23.529 1.00 93.62 83 ARG A N 1
ATOM 674 C CA . ARG A 1 83 ? 10.955 -3.913 -24.040 1.00 93.62 83 ARG A CA 1
ATOM 675 C C . ARG A 1 83 ? 10.801 -3.743 -25.543 1.00 93.62 83 ARG A C 1
ATOM 677 O O . ARG A 1 83 ? 10.850 -2.622 -26.051 1.00 93.62 83 ARG A O 1
ATOM 684 N N . GLN A 1 84 ? 10.605 -4.860 -26.224 1.00 91.19 84 GLN A N 1
ATOM 685 C CA . GLN A 1 84 ? 10.351 -4.899 -27.655 1.00 91.19 84 GLN A CA 1
ATOM 686 C C . GLN A 1 84 ? 8.872 -4.603 -27.936 1.00 91.19 84 GLN A C 1
ATOM 688 O O . GLN A 1 84 ? 7.993 -5.152 -27.270 1.00 91.19 84 GLN A O 1
ATOM 693 N N . THR A 1 85 ? 8.597 -3.744 -28.918 1.00 89.00 85 THR A N 1
ATOM 694 C CA . THR A 1 85 ? 7.229 -3.444 -29.385 1.00 89.00 85 THR A CA 1
ATOM 695 C C . THR A 1 85 ? 6.977 -3.863 -30.836 1.00 89.00 85 THR A C 1
ATOM 697 O O . THR A 1 85 ? 5.829 -3.862 -31.274 1.00 89.00 85 THR A O 1
ATOM 700 N N . GLY A 1 86 ? 8.017 -4.285 -31.560 1.00 87.31 86 GLY A N 1
ATOM 701 C CA . GLY A 1 86 ? 7.951 -4.830 -32.918 1.00 87.31 86 GLY A CA 1
ATOM 702 C C . GLY A 1 86 ? 9.316 -5.357 -33.374 1.00 87.31 86 GLY A C 1
ATOM 703 O O . GLY A 1 86 ? 10.230 -5.487 -32.563 1.00 87.31 86 GLY A O 1
ATOM 704 N N . GLU A 1 87 ? 9.477 -5.647 -34.662 1.00 85.62 87 GLU A N 1
ATOM 705 C CA . GLU A 1 87 ? 10.777 -6.035 -35.233 1.00 85.62 87 GLU A CA 1
ATOM 706 C C . GLU A 1 87 ? 11.785 -4.887 -35.108 1.00 85.62 87 GLU A C 1
ATOM 708 O O . GLU A 1 87 ? 11.500 -3.758 -35.512 1.00 85.62 87 GLU A O 1
ATOM 713 N N . ILE A 1 88 ? 12.951 -5.152 -34.515 1.00 83.31 88 ILE A N 1
ATOM 714 C CA . ILE A 1 88 ? 13.926 -4.099 -34.198 1.00 83.31 88 ILE A CA 1
ATOM 715 C C . ILE A 1 88 ? 14.897 -3.906 -35.372 1.00 83.31 88 ILE A C 1
ATOM 717 O O . ILE A 1 88 ? 15.431 -2.811 -35.558 1.00 83.31 88 ILE A O 1
ATOM 721 N N . GLY A 1 89 ? 15.110 -4.950 -36.182 1.00 83.19 89 GLY A N 1
ATOM 722 C CA . GLY A 1 89 ? 16.014 -4.903 -37.333 1.00 83.19 89 GLY A CA 1
ATOM 723 C C . GLY A 1 89 ? 17.487 -4.906 -36.922 1.00 83.19 89 GLY A C 1
ATOM 724 O O . GLY A 1 89 ? 18.337 -4.359 -37.626 1.00 83.19 89 GLY A O 1
ATOM 725 N N . ASN A 1 90 ? 17.789 -5.473 -35.750 1.00 86.75 90 ASN A N 1
ATOM 726 C CA . ASN A 1 90 ? 19.148 -5.658 -35.258 1.00 86.75 90 ASN A CA 1
ATOM 727 C C . ASN A 1 90 ? 19.295 -7.029 -34.589 1.00 86.75 90 ASN A C 1
ATOM 729 O O . ASN A 1 90 ? 18.828 -7.222 -33.467 1.00 86.75 90 ASN A O 1
ATOM 733 N N . ASP A 1 91 ? 19.998 -7.940 -35.257 1.00 86.62 91 ASP A N 1
ATOM 734 C CA . ASP A 1 91 ? 20.134 -9.341 -34.843 1.00 86.62 91 ASP A CA 1
ATOM 735 C C . ASP A 1 91 ? 20.733 -9.508 -33.437 1.00 86.62 91 ASP A C 1
ATOM 737 O O . ASP A 1 91 ? 20.308 -10.374 -32.673 1.00 86.62 91 ASP A O 1
ATOM 741 N N . GLU A 1 92 ? 21.712 -8.674 -33.059 1.00 86.62 92 GLU A N 1
ATOM 742 C CA . GLU A 1 92 ? 22.341 -8.737 -31.732 1.00 86.62 92 GLU A CA 1
ATOM 743 C C . GLU A 1 92 ? 21.363 -8.356 -30.618 1.00 86.62 92 GLU A C 1
ATOM 745 O O . GLU A 1 92 ? 21.307 -9.019 -29.579 1.00 86.62 92 GLU A O 1
ATOM 750 N N . LEU A 1 93 ? 20.579 -7.299 -30.829 1.00 84.81 93 LEU A N 1
ATOM 751 C CA . LEU A 1 93 ? 19.585 -6.847 -29.869 1.00 84.81 93 LEU A CA 1
ATOM 752 C C . LEU A 1 93 ? 18.389 -7.804 -29.824 1.00 84.81 93 LEU A C 1
ATOM 754 O O . LEU A 1 93 ? 17.928 -8.136 -28.735 1.00 84.81 93 LEU A O 1
ATOM 758 N N . GLU A 1 94 ? 17.940 -8.316 -30.970 1.00 88.25 94 GLU A N 1
ATOM 759 C CA . GLU A 1 94 ? 16.892 -9.339 -31.043 1.00 88.25 94 GLU A CA 1
ATOM 760 C C . GLU A 1 94 ? 17.305 -10.624 -30.321 1.00 88.25 94 GLU A C 1
ATOM 762 O O . GLU A 1 94 ? 16.510 -11.189 -29.569 1.00 88.25 94 GLU A O 1
ATOM 767 N N . LYS A 1 95 ? 18.573 -11.036 -30.427 1.00 88.94 95 LYS A N 1
ATOM 768 C CA . LYS A 1 95 ? 19.112 -12.167 -29.661 1.00 88.94 95 LYS A CA 1
ATOM 769 C C . LYS A 1 95 ? 19.009 -11.959 -28.147 1.00 88.94 95 LYS A C 1
ATOM 771 O O . LYS A 1 95 ? 18.737 -12.912 -27.423 1.00 88.94 95 LYS A O 1
ATOM 776 N N . LEU A 1 96 ? 19.175 -10.728 -27.649 1.00 87.69 96 LEU A N 1
ATOM 777 C CA . LEU A 1 96 ? 18.978 -10.435 -26.222 1.00 87.69 96 LEU A CA 1
ATOM 778 C C . LEU A 1 96 ? 17.513 -10.608 -25.785 1.00 87.69 96 LEU A C 1
ATOM 780 O O . LEU A 1 96 ? 17.269 -10.956 -24.628 1.00 87.69 96 LEU A O 1
ATOM 784 N N . PHE A 1 97 ? 16.557 -10.392 -26.695 1.00 89.25 97 PHE A N 1
ATOM 785 C CA . PHE A 1 97 ? 15.123 -10.554 -26.440 1.00 89.25 97 PHE A CA 1
ATOM 786 C C . PHE A 1 97 ? 14.611 -11.991 -26.616 1.00 89.25 97 PHE A C 1
ATOM 788 O O . PHE A 1 97 ? 13.583 -12.339 -26.040 1.00 89.25 97 PHE A O 1
ATOM 795 N N . GLN A 1 98 ? 15.336 -12.856 -27.333 1.00 85.25 98 GLN A N 1
ATOM 796 C CA . GLN A 1 98 ? 14.967 -14.273 -27.494 1.00 85.25 98 GLN A CA 1
ATOM 797 C C . GLN A 1 98 ? 14.880 -15.024 -26.156 1.00 85.25 98 GLN A C 1
ATOM 799 O O . GLN A 1 98 ? 14.073 -15.938 -26.009 1.00 85.25 98 GLN A O 1
ATOM 804 N N . GLU A 1 99 ? 15.689 -14.630 -25.171 1.00 77.06 99 GLU A N 1
ATOM 805 C CA . GLU A 1 99 ? 15.720 -15.263 -23.847 1.00 77.06 99 GLU A CA 1
ATOM 806 C C . GLU A 1 99 ? 14.832 -14.553 -22.815 1.00 77.06 99 GLU A C 1
ATOM 808 O O . GLU A 1 99 ? 14.459 -15.150 -21.806 1.00 77.06 99 GLU A O 1
ATOM 813 N N . ASN A 1 100 ? 14.524 -13.268 -23.016 1.00 81.50 100 ASN A N 1
ATOM 814 C CA . ASN A 1 100 ? 13.816 -12.443 -22.040 1.00 81.50 100 ASN A CA 1
ATOM 815 C C . ASN A 1 100 ? 12.953 -11.394 -22.746 1.00 81.50 100 ASN A C 1
ATOM 817 O O . ASN A 1 100 ? 13.456 -10.616 -23.548 1.00 81.50 100 ASN A O 1
ATOM 821 N N . SER A 1 101 ? 11.684 -11.265 -22.352 1.00 84.31 101 SER A N 1
ATOM 822 C CA . SER A 1 101 ? 10.781 -10.223 -22.873 1.00 84.31 101 SER A CA 1
ATOM 823 C C . SER A 1 101 ? 11.229 -8.790 -22.546 1.00 84.31 101 SER A C 1
ATOM 825 O O . SER A 1 101 ? 10.728 -7.827 -23.124 1.00 84.31 101 SER A O 1
ATOM 827 N N . GLU A 1 102 ? 12.153 -8.636 -21.594 1.00 92.31 102 GLU A N 1
ATOM 828 C CA . GLU A 1 102 ? 12.712 -7.361 -21.163 1.00 92.31 102 GLU A CA 1
ATOM 829 C C . GLU A 1 102 ? 14.223 -7.487 -20.954 1.00 92.31 102 GLU A C 1
ATOM 831 O O . GLU A 1 102 ? 14.705 -8.421 -20.308 1.00 92.31 102 GLU A O 1
ATOM 836 N N . VAL A 1 103 ? 14.979 -6.503 -21.436 1.00 92.12 103 VAL A N 1
ATOM 837 C CA . VAL A 1 103 ? 16.446 -6.524 -21.417 1.00 92.12 103 VAL A CA 1
ATOM 838 C C . VAL A 1 103 ? 16.978 -5.339 -20.621 1.00 92.12 103 VAL A C 1
ATOM 840 O O . VAL A 1 103 ? 16.559 -4.201 -20.814 1.00 92.12 103 VAL A O 1
ATOM 843 N N . LYS A 1 104 ? 17.940 -5.582 -19.723 1.00 91.88 104 LYS A N 1
ATOM 844 C CA . LYS A 1 104 ? 18.610 -4.510 -18.968 1.00 91.88 104 LYS A CA 1
ATOM 845 C C . LYS A 1 104 ? 19.344 -3.561 -19.914 1.00 91.88 104 LYS A C 1
ATOM 847 O O . LYS A 1 104 ? 20.137 -4.018 -20.738 1.00 91.88 104 LYS A O 1
ATOM 852 N N . PHE A 1 105 ? 19.185 -2.250 -19.715 1.00 91.06 105 PHE A N 1
ATOM 853 C CA . PHE A 1 105 ? 19.905 -1.226 -20.483 1.00 91.06 105 PHE A CA 1
ATOM 854 C C . PHE A 1 105 ? 21.425 -1.462 -20.484 1.00 91.06 105 PHE A C 1
ATOM 856 O O . PHE A 1 105 ? 22.076 -1.362 -21.520 1.00 91.06 105 PHE A O 1
ATOM 863 N N . SER A 1 106 ? 21.989 -1.850 -19.334 1.00 87.62 106 SER A N 1
ATOM 864 C CA . SER A 1 106 ? 23.421 -2.140 -19.191 1.00 87.62 106 SER A CA 1
ATOM 865 C C . SER A 1 106 ? 23.911 -3.300 -20.061 1.00 87.62 106 SER A C 1
ATOM 867 O O . SER A 1 106 ? 25.069 -3.290 -20.462 1.00 87.62 106 SER A O 1
ATOM 869 N N . LYS A 1 107 ? 23.050 -4.279 -20.378 1.00 88.56 107 LYS A N 1
ATOM 870 C CA . LYS A 1 107 ? 23.382 -5.364 -21.312 1.00 88.56 107 LYS A CA 1
ATOM 871 C C . LYS A 1 107 ? 23.342 -4.871 -22.758 1.00 88.56 107 LYS A C 1
ATOM 873 O O . LYS A 1 107 ? 24.282 -5.120 -23.501 1.00 88.56 107 LYS A O 1
ATOM 878 N N . ALA A 1 108 ? 22.293 -4.134 -23.127 1.00 86.06 108 ALA A N 1
ATOM 879 C CA . ALA A 1 108 ? 22.121 -3.608 -24.483 1.00 86.06 108 ALA A CA 1
ATOM 880 C C . ALA A 1 108 ? 23.210 -2.587 -24.868 1.00 86.06 108 ALA A C 1
ATOM 882 O O . ALA A 1 108 ? 23.660 -2.566 -26.008 1.00 86.06 108 ALA A O 1
ATOM 883 N N . ARG A 1 109 ? 23.700 -1.781 -23.913 1.00 84.50 109 ARG A N 1
ATOM 884 C CA . ARG A 1 109 ? 24.763 -0.785 -24.151 1.00 84.50 109 ARG A CA 1
ATOM 885 C C . ARG A 1 109 ? 26.096 -1.393 -24.608 1.00 84.50 109 ARG A C 1
ATOM 887 O O . ARG A 1 109 ? 26.897 -0.687 -25.213 1.00 84.50 109 ARG A O 1
ATOM 894 N N . ASN A 1 110 ? 26.332 -2.679 -24.351 1.00 85.19 110 ASN A N 1
ATOM 895 C CA . ASN A 1 110 ? 27.552 -3.360 -24.791 1.00 85.19 110 ASN A CA 1
ATOM 896 C C . ASN A 1 110 ? 27.585 -3.617 -26.309 1.00 85.19 110 ASN A C 1
ATOM 898 O O . ASN A 1 110 ? 28.643 -3.948 -26.838 1.00 85.19 110 ASN A O 1
ATOM 902 N N . ILE A 1 111 ? 26.462 -3.429 -27.013 1.00 86.19 111 ILE A N 1
ATOM 903 C CA . ILE A 1 111 ? 26.391 -3.488 -28.476 1.00 86.19 111 ILE A CA 1
ATOM 904 C C . ILE A 1 111 ? 26.984 -2.187 -29.030 1.00 86.19 111 ILE A C 1
ATOM 906 O O . ILE A 1 111 ? 26.335 -1.135 -29.048 1.00 86.19 111 ILE A O 1
ATOM 910 N N . SER A 1 112 ? 28.242 -2.245 -29.469 1.00 82.75 112 SER A N 1
ATOM 911 C CA . SER A 1 112 ? 29.025 -1.078 -29.902 1.00 82.75 112 SER A CA 1
ATOM 912 C C . SER A 1 112 ? 28.318 -0.259 -30.989 1.00 82.75 112 SER A C 1
ATOM 914 O O . SER A 1 112 ? 28.284 0.972 -30.898 1.00 82.75 112 SER A O 1
ATOM 916 N N . ALA A 1 113 ? 27.669 -0.937 -31.942 1.00 84.38 113 ALA A N 1
ATOM 917 C CA . ALA A 1 113 ? 26.936 -0.331 -33.053 1.00 84.38 113 ALA A CA 1
ATOM 918 C C . ALA A 1 113 ? 25.737 0.533 -32.615 1.00 84.38 113 ALA A C 1
ATOM 920 O O . ALA A 1 113 ? 25.372 1.476 -33.314 1.00 84.38 113 ALA A O 1
ATOM 921 N N . LEU A 1 114 ? 25.142 0.248 -31.451 1.00 84.69 114 LEU A N 1
ATOM 922 C CA . LEU A 1 114 ? 23.943 0.934 -30.953 1.00 84.69 114 LEU A CA 1
ATOM 923 C C . LEU A 1 114 ? 24.223 1.883 -29.780 1.00 84.69 114 LEU A C 1
ATOM 925 O O . LEU A 1 114 ? 23.356 2.680 -29.421 1.00 84.69 114 LEU A O 1
ATOM 929 N N . SER A 1 115 ? 25.431 1.847 -29.212 1.00 85.12 115 SER A N 1
ATOM 930 C CA . SER A 1 115 ? 25.826 2.601 -28.011 1.00 85.12 115 SER A CA 1
ATOM 931 C C . SER A 1 115 ? 25.372 4.071 -28.010 1.00 85.12 115 SER A C 1
ATOM 933 O O . SER A 1 115 ? 24.733 4.515 -27.058 1.00 85.12 115 SER A O 1
ATOM 935 N N . SER A 1 116 ? 25.623 4.810 -29.097 1.00 87.88 116 SER A N 1
ATOM 936 C CA . SER A 1 116 ? 25.274 6.235 -29.208 1.00 87.88 116 SER A CA 1
ATOM 937 C C . SER A 1 116 ? 23.764 6.505 -29.238 1.00 87.88 116 SER A C 1
ATOM 939 O O . SER A 1 116 ? 23.304 7.505 -28.686 1.00 87.88 116 SER A O 1
ATOM 941 N N . ILE A 1 117 ? 22.982 5.625 -29.866 1.00 88.38 117 ILE A N 1
ATOM 942 C CA . ILE A 1 117 ? 21.525 5.756 -29.979 1.00 88.38 117 ILE A CA 1
ATOM 943 C C . ILE A 1 117 ? 20.875 5.389 -28.643 1.00 88.38 117 ILE A C 1
ATOM 945 O O . ILE A 1 117 ? 20.036 6.137 -28.142 1.00 88.38 117 ILE A O 1
ATOM 949 N N . LEU A 1 118 ? 21.326 4.298 -28.019 1.00 89.06 118 LEU A N 1
ATOM 950 C CA . LEU A 1 118 ? 20.848 3.876 -26.702 1.00 89.06 118 LEU A CA 1
ATOM 951 C C . LEU A 1 118 ? 21.171 4.930 -25.633 1.00 89.06 118 LEU A C 1
ATOM 953 O O . LEU A 1 118 ? 20.326 5.224 -24.786 1.00 89.06 118 LEU A O 1
ATOM 957 N N . ASP A 1 119 ? 22.345 5.567 -25.699 1.00 90.88 119 ASP A N 1
ATOM 958 C CA . ASP A 1 119 ? 22.681 6.671 -24.796 1.00 90.88 119 ASP A CA 1
ATOM 959 C C . ASP A 1 119 ? 21.782 7.905 -25.012 1.00 90.88 119 ASP A C 1
ATOM 961 O O . ASP A 1 119 ? 21.386 8.532 -24.028 1.00 90.88 119 ASP A O 1
ATOM 965 N N . LYS A 1 120 ? 21.362 8.221 -26.248 1.00 92.06 120 LYS A N 1
ATOM 966 C CA . LYS A 1 120 ? 20.358 9.278 -26.500 1.00 92.06 120 LYS A CA 1
ATOM 967 C C . LYS A 1 120 ? 18.996 8.937 -25.891 1.00 92.06 120 LYS A C 1
ATOM 969 O O . LYS A 1 120 ? 18.401 9.793 -25.235 1.00 92.06 120 LYS A O 1
ATOM 974 N N . SER A 1 121 ? 18.529 7.696 -26.048 1.00 91.94 121 SER A N 1
ATOM 975 C CA . SER A 1 121 ? 17.279 7.224 -25.432 1.00 91.94 121 SER A CA 1
ATOM 976 C C . SER A 1 121 ? 17.316 7.318 -23.908 1.00 91.94 121 SER A C 1
ATOM 978 O O . SER A 1 121 ? 16.362 7.788 -23.287 1.00 91.94 121 SER A O 1
ATOM 980 N N . ARG A 1 122 ? 18.447 6.955 -23.292 1.00 93.38 122 ARG A N 1
ATOM 981 C CA . ARG A 1 122 ? 18.662 7.107 -21.848 1.00 93.38 122 ARG A CA 1
ATOM 982 C C . ARG A 1 122 ? 18.591 8.563 -21.405 1.00 93.38 122 ARG A C 1
ATOM 984 O O . ARG A 1 122 ? 17.910 8.860 -20.429 1.00 93.38 122 ARG A O 1
ATOM 991 N N . VAL A 1 123 ? 19.266 9.470 -22.113 1.00 94.50 123 VAL A N 1
ATOM 992 C CA . VAL A 1 123 ? 19.231 10.909 -21.801 1.00 94.50 123 VAL A CA 1
ATOM 993 C C . VAL A 1 123 ? 17.806 11.464 -21.912 1.00 94.50 123 VAL A C 1
ATOM 995 O O . VAL A 1 123 ? 17.363 12.162 -21.002 1.00 94.50 123 VAL A O 1
ATOM 998 N N . SER A 1 124 ? 17.066 11.101 -22.965 1.00 94.94 124 SER A N 1
ATOM 999 C CA . SER A 1 124 ? 15.654 11.474 -23.145 1.00 94.94 124 SER A CA 1
ATOM 1000 C C . SER A 1 124 ? 14.778 10.972 -21.991 1.00 94.94 124 SER A C 1
ATOM 1002 O O . SER A 1 124 ? 14.033 11.750 -21.388 1.00 94.94 124 SER A O 1
ATOM 1004 N N . LEU A 1 125 ? 14.902 9.694 -21.614 1.00 95.19 125 LEU A N 1
ATOM 1005 C CA . LEU A 1 125 ? 14.148 9.141 -20.490 1.00 95.19 125 LEU A CA 1
ATOM 1006 C C . LEU A 1 125 ? 14.511 9.832 -19.169 1.00 95.19 125 LEU A C 1
ATOM 1008 O O . LEU A 1 125 ? 13.616 10.238 -18.431 1.00 95.19 125 LEU A O 1
ATOM 1012 N N . ASN A 1 126 ? 15.800 10.022 -18.883 1.00 94.94 126 ASN A N 1
ATOM 1013 C CA . ASN A 1 126 ? 16.260 10.692 -17.665 1.00 94.94 126 ASN A CA 1
ATOM 1014 C C . ASN A 1 126 ? 15.727 12.129 -17.568 1.00 94.94 126 ASN A C 1
ATOM 1016 O O . ASN A 1 126 ? 15.307 12.560 -16.493 1.00 94.94 126 ASN A O 1
ATOM 1020 N N . GLN A 1 127 ? 15.638 12.841 -18.695 1.00 95.31 127 GLN A N 1
ATOM 1021 C CA . GLN A 1 127 ? 15.020 14.163 -18.753 1.00 95.31 127 GLN A CA 1
ATOM 1022 C C . GLN A 1 127 ? 13.525 14.115 -18.393 1.00 95.31 127 GLN A C 1
ATOM 1024 O O . GLN A 1 127 ? 13.068 14.933 -17.593 1.00 95.31 127 GLN A O 1
ATOM 1029 N N . LYS A 1 128 ? 12.765 13.138 -18.914 1.00 95.69 128 LYS A N 1
ATOM 1030 C CA . LYS A 1 128 ? 11.343 12.938 -18.555 1.00 95.69 128 LYS A CA 1
ATOM 1031 C C . LYS A 1 128 ? 11.170 12.582 -17.074 1.00 95.69 128 LYS A C 1
ATOM 1033 O O . LYS A 1 128 ? 10.264 13.090 -16.415 1.00 95.69 128 LYS A O 1
ATOM 1038 N N . LEU A 1 129 ? 12.075 11.761 -16.544 1.00 94.38 129 LEU A N 1
ATOM 1039 C CA . LEU A 1 129 ? 12.126 11.353 -15.139 1.00 94.38 129 LEU A CA 1
ATOM 1040 C C . LEU A 1 129 ? 12.633 12.456 -14.198 1.00 94.38 129 LEU A C 1
ATOM 1042 O O . LEU A 1 129 ? 12.526 12.299 -12.983 1.00 94.38 129 LEU A O 1
ATOM 1046 N N . LYS A 1 130 ? 13.144 13.571 -14.740 1.00 94.62 130 LYS A N 1
ATOM 1047 C CA . LYS A 1 130 ? 13.729 14.697 -13.994 1.00 94.62 130 LYS A CA 1
ATOM 1048 C C . LYS A 1 130 ? 14.919 14.282 -13.116 1.00 94.62 130 LYS A C 1
ATOM 1050 O O . LYS A 1 130 ? 15.068 14.780 -12.003 1.00 94.62 130 LYS A O 1
ATOM 1055 N N . VAL A 1 131 ? 15.761 13.383 -13.625 1.00 92.62 131 VAL A N 1
ATOM 1056 C CA . VAL A 1 131 ? 16.995 12.913 -12.970 1.00 92.62 131 VAL A CA 1
ATOM 1057 C C . VAL A 1 131 ? 18.235 13.279 -13.803 1.00 92.62 131 VAL A C 1
ATOM 1059 O O . VAL A 1 131 ? 18.097 13.548 -15.000 1.00 92.62 131 VAL A O 1
ATOM 1062 N N . PRO A 1 132 ? 19.447 13.302 -13.211 1.00 93.44 132 PRO A N 1
ATOM 1063 C CA . PRO A 1 132 ? 20.692 13.554 -13.934 1.00 93.44 132 PRO A CA 1
ATOM 1064 C C . PRO A 1 132 ? 20.860 12.667 -15.167 1.00 93.44 132 PRO A C 1
ATOM 1066 O O . PRO A 1 132 ? 20.471 11.494 -15.179 1.00 93.44 132 PRO A O 1
ATOM 1069 N N . SER A 1 133 ? 21.446 13.229 -16.220 1.00 90.81 133 SER A N 1
ATOM 1070 C CA . SER A 1 133 ? 21.506 12.587 -17.530 1.00 90.81 133 SER A CA 1
ATOM 1071 C C . SER A 1 133 ? 22.353 11.322 -17.540 1.00 90.81 133 SER A C 1
ATOM 1073 O O . SER A 1 133 ? 22.083 10.480 -18.383 1.00 90.81 133 SER A O 1
ATOM 1075 N N . ASP A 1 134 ? 23.308 11.149 -16.622 1.00 88.38 134 ASP A N 1
ATOM 1076 C CA . ASP A 1 134 ? 24.203 9.997 -16.412 1.00 88.38 134 ASP A CA 1
ATOM 1077 C C . ASP A 1 134 ? 23.579 8.864 -15.567 1.00 88.38 134 ASP A C 1
ATOM 1079 O O . ASP A 1 134 ? 24.152 7.782 -15.444 1.00 88.38 134 ASP A O 1
ATOM 1083 N N . THR A 1 135 ? 22.358 9.062 -15.062 1.00 88.12 135 THR A N 1
ATOM 1084 C CA . THR A 1 135 ? 21.649 8.089 -14.224 1.00 88.12 135 THR A CA 1
ATOM 1085 C C . THR A 1 135 ? 21.413 6.754 -14.943 1.00 88.12 135 THR A C 1
ATOM 1087 O O . THR A 1 135 ? 20.935 6.720 -16.081 1.00 88.12 135 THR A O 1
ATOM 1090 N N . LEU A 1 136 ? 21.710 5.648 -14.249 1.00 85.06 136 LEU A N 1
ATOM 1091 C CA . LEU A 1 136 ? 21.455 4.264 -14.691 1.00 85.06 136 LEU A CA 1
ATOM 1092 C C . LEU A 1 136 ? 20.478 3.503 -13.784 1.00 85.06 136 LEU A C 1
ATOM 1094 O O . LEU A 1 136 ? 19.921 2.482 -14.184 1.00 85.06 136 LEU A O 1
ATOM 1098 N N . ALA A 1 137 ? 20.283 3.987 -12.560 1.00 87.75 137 ALA A N 1
ATOM 1099 C CA . ALA A 1 137 ? 19.323 3.456 -11.609 1.00 87.75 137 ALA A CA 1
ATOM 1100 C C . ALA A 1 137 ? 18.653 4.619 -10.886 1.00 87.75 137 ALA A C 1
ATOM 1102 O O . ALA A 1 137 ? 19.311 5.587 -10.501 1.00 87.75 137 ALA A O 1
ATOM 1103 N N . VAL A 1 138 ? 17.347 4.503 -10.706 1.00 91.19 138 VAL A N 1
ATOM 1104 C CA . VAL A 1 138 ? 16.512 5.540 -10.110 1.00 91.19 138 VAL A CA 1
ATOM 1105 C C . VAL A 1 138 ? 15.856 5.036 -8.839 1.00 91.19 138 VAL A C 1
ATOM 1107 O O . VAL A 1 138 ? 15.753 3.831 -8.608 1.00 91.19 138 VAL A O 1
ATOM 1110 N N . PHE A 1 139 ? 15.397 5.960 -8.006 1.00 91.44 139 PHE A N 1
ATOM 1111 C CA . PHE A 1 139 ? 14.729 5.632 -6.754 1.00 91.44 139 PHE A CA 1
ATOM 1112 C C . PHE A 1 139 ? 13.426 6.401 -6.624 1.00 91.44 139 PHE A C 1
ATOM 1114 O O . PHE A 1 139 ? 13.281 7.507 -7.139 1.00 91.44 139 PHE A O 1
ATOM 1121 N N . GLN A 1 140 ? 12.468 5.824 -5.909 1.00 89.81 140 GLN A N 1
ATOM 1122 C CA . GLN A 1 140 ? 11.243 6.524 -5.555 1.00 89.81 140 GLN A CA 1
ATOM 1123 C C . GLN A 1 140 ? 11.000 6.427 -4.058 1.00 89.81 140 GLN A C 1
ATOM 1125 O O . GLN A 1 140 ? 11.226 5.382 -3.452 1.00 89.81 140 GLN A O 1
ATOM 1130 N N . LEU A 1 141 ? 10.501 7.522 -3.487 1.00 88.00 141 LEU A N 1
ATOM 1131 C CA . LEU A 1 141 ? 10.072 7.599 -2.098 1.00 88.00 141 LEU A CA 1
ATOM 1132 C C . LEU A 1 141 ? 8.562 7.775 -2.010 1.00 88.00 141 LEU A C 1
ATOM 1134 O O . LEU A 1 141 ? 7.945 8.538 -2.763 1.00 88.00 141 LEU A O 1
ATOM 1138 N N . LYS A 1 142 ? 7.968 7.100 -1.032 1.00 88.44 142 LYS A N 1
ATOM 1139 C CA . LYS A 1 142 ? 6.555 7.215 -0.702 1.00 88.44 142 LYS A CA 1
ATOM 1140 C C . LYS A 1 142 ? 6.399 7.406 0.798 1.00 88.44 142 LYS A C 1
ATOM 1142 O O . LYS A 1 142 ? 6.884 6.602 1.580 1.00 88.44 142 LYS A O 1
ATOM 1147 N N . ASP A 1 143 ? 5.728 8.487 1.183 1.00 87.62 143 ASP A N 1
ATOM 1148 C CA . ASP A 1 143 ? 5.395 8.758 2.583 1.00 87.62 143 ASP A CA 1
ATOM 1149 C C . ASP A 1 143 ? 4.449 7.681 3.141 1.00 87.62 143 ASP A C 1
ATOM 1151 O O . ASP A 1 143 ? 3.468 7.312 2.489 1.00 87.62 143 ASP A O 1
ATOM 1155 N N . CYS A 1 144 ? 4.761 7.191 4.340 1.00 85.88 144 CYS A N 1
ATOM 1156 C CA . CYS A 1 144 ? 3.981 6.214 5.093 1.00 85.88 144 CYS A CA 1
ATOM 1157 C C . CYS A 1 144 ? 2.983 6.835 6.076 1.00 85.88 144 CYS A C 1
ATOM 1159 O O . CYS A 1 144 ? 2.410 6.097 6.875 1.00 85.88 144 CYS A O 1
ATOM 1161 N N . LYS A 1 145 ? 2.783 8.160 6.084 1.00 82.44 145 LYS A N 1
ATOM 1162 C CA . LYS A 1 145 ? 1.928 8.859 7.058 1.00 82.44 145 LYS A CA 1
ATOM 1163 C C . LYS A 1 145 ? 0.578 8.172 7.287 1.00 82.44 145 LYS A C 1
ATOM 1165 O O . LYS A 1 145 ? 0.216 7.967 8.439 1.00 82.44 145 LYS A O 1
ATOM 1170 N N . ASP A 1 146 ? -0.089 7.781 6.205 1.00 82.12 146 ASP A N 1
ATOM 1171 C CA . ASP A 1 146 ? -1.418 7.158 6.229 1.00 82.12 146 ASP A CA 1
ATOM 1172 C C . ASP A 1 146 ? -1.364 5.649 5.908 1.00 82.12 146 ASP A C 1
ATOM 1174 O O . ASP A 1 146 ? -2.373 5.027 5.584 1.00 82.12 146 ASP A O 1
ATOM 1178 N N . HIS A 1 147 ? -0.172 5.045 5.947 1.00 85.56 147 HIS A N 1
ATOM 1179 C CA . HIS A 1 147 ? 0.024 3.640 5.603 1.00 85.56 147 HIS A CA 1
ATOM 1180 C C . HIS A 1 147 ? -0.232 2.730 6.808 1.00 85.56 147 HIS A C 1
ATOM 1182 O O . HIS A 1 147 ? 0.235 3.005 7.914 1.00 85.56 147 HIS A O 1
ATOM 1188 N N . ILE A 1 148 ? -0.897 1.591 6.585 1.00 84.50 148 ILE A N 1
ATOM 1189 C CA . ILE A 1 148 ? -1.256 0.653 7.661 1.00 84.50 148 ILE A CA 1
ATOM 1190 C C . ILE A 1 148 ? -0.035 0.161 8.444 1.00 84.50 148 ILE A C 1
ATOM 1192 O O . ILE A 1 148 ? -0.087 0.103 9.661 1.00 84.50 148 ILE A O 1
ATOM 1196 N N . GLN A 1 149 ? 1.102 -0.069 7.782 1.00 82.19 149 GLN A N 1
ATOM 1197 C CA . GLN A 1 149 ? 2.354 -0.478 8.442 1.00 82.19 149 GLN A CA 1
ATOM 1198 C C . GLN A 1 149 ? 2.909 0.562 9.434 1.00 82.19 149 GLN A C 1
ATOM 1200 O O . GLN A 1 149 ? 3.690 0.213 10.312 1.00 82.19 149 GLN A O 1
ATOM 1205 N N . LYS A 1 150 ? 2.543 1.846 9.314 1.00 79.00 150 LYS A N 1
ATOM 1206 C CA . LYS A 1 150 ? 2.937 2.855 10.308 1.00 79.00 150 LYS A CA 1
ATOM 1207 C C . LYS A 1 150 ? 2.086 2.751 11.583 1.00 79.00 150 LYS A C 1
ATOM 1209 O O . LYS A 1 150 ? 2.576 3.074 12.663 1.00 79.00 150 LYS A O 1
ATOM 1214 N N . MET A 1 151 ? 0.838 2.298 11.445 1.00 74.75 151 MET A N 1
ATOM 1215 C CA . MET A 1 151 ? -0.186 2.303 12.496 1.00 74.75 151 MET A CA 1
ATOM 1216 C C . MET A 1 151 ? -0.430 0.926 13.133 1.00 74.75 151 MET A C 1
ATOM 1218 O O . MET A 1 151 ? -0.845 0.865 14.286 1.00 74.75 151 MET A O 1
ATOM 1222 N N . ASP A 1 152 ? -0.189 -0.162 12.400 1.00 77.62 152 ASP A N 1
ATOM 1223 C CA . ASP A 1 152 ? -0.380 -1.544 12.841 1.00 77.62 152 ASP A CA 1
ATOM 1224 C C . ASP A 1 152 ? 0.954 -2.303 12.799 1.00 77.62 152 ASP A C 1
ATOM 1226 O O . ASP A 1 152 ? 1.554 -2.544 11.745 1.00 77.62 152 ASP A O 1
ATOM 1230 N N . CYS A 1 153 ? 1.400 -2.707 13.985 1.00 77.38 153 CYS A N 1
ATOM 1231 C CA . CYS A 1 153 ? 2.655 -3.411 14.191 1.00 77.38 153 CYS A CA 1
ATOM 1232 C C . CYS A 1 153 ? 2.685 -4.804 13.579 1.00 77.38 153 CYS A C 1
ATOM 1234 O O . CYS A 1 153 ? 3.744 -5.240 13.131 1.00 77.38 153 CYS A O 1
ATOM 1236 N N . TRP A 1 154 ? 1.543 -5.488 13.519 1.00 79.88 154 TRP A N 1
ATOM 1237 C CA . TRP A 1 154 ? 1.455 -6.811 12.913 1.00 79.88 154 TRP A CA 1
ATOM 1238 C C . TRP A 1 154 ? 1.653 -6.724 11.407 1.00 79.88 154 TRP A C 1
ATOM 1240 O O . TRP A 1 154 ? 2.388 -7.531 10.843 1.00 79.88 154 TRP A O 1
ATOM 1250 N N . GLU A 1 155 ? 1.062 -5.721 10.760 1.00 85.56 155 GLU A N 1
ATOM 1251 C CA . GLU A 1 155 ? 1.225 -5.519 9.318 1.00 85.56 155 GLU A CA 1
ATOM 1252 C C . GLU A 1 155 ? 2.657 -5.131 8.947 1.00 85.56 155 GLU A C 1
ATOM 1254 O O . GLU A 1 155 ? 3.186 -5.589 7.931 1.00 85.56 155 GLU A O 1
ATOM 1259 N N . LEU A 1 156 ? 3.335 -4.350 9.789 1.00 81.75 156 LEU A N 1
ATOM 1260 C CA . LEU A 1 156 ? 4.752 -4.085 9.577 1.00 81.75 156 LEU A CA 1
ATOM 1261 C C . LEU A 1 156 ? 5.627 -5.315 9.831 1.00 81.75 156 LEU A C 1
ATOM 1263 O O . LEU A 1 156 ? 6.532 -5.574 9.042 1.00 81.75 156 LEU A O 1
ATOM 1267 N N . ALA A 1 157 ? 5.366 -6.077 10.895 1.00 79.69 157 ALA A N 1
ATOM 1268 C CA . ALA A 1 157 ? 6.129 -7.285 11.195 1.00 79.69 157 ALA A CA 1
ATOM 1269 C C . ALA A 1 157 ? 6.021 -8.304 10.050 1.00 79.69 157 ALA A C 1
ATOM 1271 O O . ALA A 1 157 ? 7.040 -8.812 9.583 1.00 79.69 157 ALA A O 1
ATOM 1272 N N . LYS A 1 158 ? 4.810 -8.506 9.511 1.00 84.62 158 LYS A N 1
ATOM 1273 C CA . LYS A 1 158 ? 4.592 -9.326 8.310 1.00 84.62 158 LYS A CA 1
ATOM 1274 C C . LYS A 1 158 ? 5.421 -8.840 7.127 1.00 84.62 158 LYS A C 1
ATOM 1276 O O . LYS A 1 158 ? 6.012 -9.659 6.438 1.00 84.62 158 LYS A O 1
ATOM 1281 N N . CYS A 1 159 ? 5.487 -7.528 6.904 1.00 85.06 159 CYS A N 1
ATOM 1282 C CA . CYS A 1 159 ? 6.291 -6.971 5.821 1.00 85.06 159 CYS A CA 1
ATOM 1283 C C . CYS A 1 159 ? 7.793 -7.216 6.032 1.00 85.06 159 CYS A C 1
ATOM 1285 O O . CYS A 1 159 ? 8.475 -7.683 5.126 1.00 85.06 159 CYS A O 1
ATOM 1287 N N . LEU A 1 160 ? 8.314 -6.905 7.223 1.00 80.81 160 LEU A N 1
ATOM 1288 C CA . LEU A 1 160 ? 9.751 -6.959 7.507 1.00 80.81 160 LEU A CA 1
ATOM 1289 C C . LEU A 1 160 ? 10.288 -8.389 7.624 1.00 80.81 160 LEU A C 1
ATOM 1291 O O . LEU A 1 160 ? 11.431 -8.644 7.256 1.00 80.81 160 LEU A O 1
ATOM 1295 N N . TYR A 1 161 ? 9.483 -9.305 8.158 1.00 80.44 161 TYR A N 1
ATOM 1296 C CA . TYR A 1 161 ? 9.952 -10.615 8.611 1.00 80.44 161 TYR A CA 1
ATOM 1297 C C . TYR A 1 161 ? 9.141 -11.788 8.051 1.00 80.44 161 TYR A C 1
ATOM 1299 O O . TYR A 1 161 ? 9.417 -12.940 8.379 1.00 80.44 161 TYR A O 1
ATOM 1307 N N . GLY A 1 162 ? 8.110 -11.520 7.246 1.00 81.19 162 GLY A N 1
ATOM 1308 C CA . GLY A 1 162 ? 7.210 -12.544 6.711 1.00 81.19 162 GLY A CA 1
ATOM 1309 C C . GLY A 1 162 ? 6.260 -13.157 7.747 1.00 81.19 162 GLY A C 1
ATOM 1310 O O . GLY A 1 162 ? 5.464 -14.027 7.405 1.00 81.19 162 GLY A O 1
ATOM 1311 N N . ASN A 1 163 ? 6.319 -12.730 9.013 1.00 80.69 163 ASN A N 1
ATOM 1312 C CA . ASN A 1 163 ? 5.454 -13.197 10.096 1.00 80.69 163 ASN A CA 1
ATOM 1313 C C . ASN A 1 163 ? 5.325 -12.140 11.208 1.00 80.69 163 ASN A C 1
ATOM 1315 O O . ASN A 1 163 ? 5.988 -11.107 11.188 1.00 80.69 163 ASN A O 1
ATOM 1319 N N . SER A 1 164 ? 4.469 -12.408 12.194 1.00 77.00 164 SER A N 1
ATOM 1320 C CA . SER A 1 164 ? 4.253 -11.537 13.356 1.00 77.00 164 SER A CA 1
ATOM 1321 C C . SER A 1 164 ? 4.447 -12.257 14.694 1.00 77.00 164 SER A C 1
ATOM 1323 O O . SER A 1 164 ? 3.891 -11.820 15.695 1.00 77.00 164 SER A O 1
ATOM 1325 N N . SER A 1 165 ? 5.194 -13.365 14.724 1.00 73.56 165 SER A N 1
ATOM 1326 C CA . SER A 1 165 ? 5.367 -14.195 15.932 1.00 73.56 165 SER A CA 1
ATOM 1327 C C . SER A 1 165 ? 6.263 -13.556 16.997 1.00 73.56 165 SER A C 1
ATOM 1329 O O . SER A 1 165 ? 6.224 -13.950 18.154 1.00 73.56 165 SER A O 1
ATOM 1331 N N . MET A 1 166 ? 7.068 -12.563 16.610 1.00 68.56 166 MET A N 1
ATOM 1332 C CA . MET A 1 166 ? 7.905 -11.765 17.518 1.00 68.56 166 MET A CA 1
ATOM 1333 C C . MET A 1 166 ? 7.134 -10.692 18.291 1.00 68.56 166 MET A C 1
ATOM 1335 O O . MET A 1 166 ? 7.680 -10.060 19.197 1.00 68.56 166 MET A O 1
ATOM 1339 N N . LEU A 1 167 ? 5.902 -10.416 17.867 1.00 66.44 167 LEU A N 1
ATOM 1340 C CA . LEU A 1 167 ? 4.990 -9.595 18.635 1.00 66.44 167 LEU A CA 1
ATOM 1341 C C . LEU A 1 167 ? 4.280 -10.510 19.630 1.00 66.44 167 LEU A C 1
ATOM 1343 O O . LEU A 1 167 ? 3.999 -11.660 19.279 1.00 66.44 167 LEU A O 1
ATOM 1347 N N . PRO A 1 168 ? 3.968 -10.022 20.845 1.00 63.03 168 PRO A N 1
ATOM 1348 C CA . PRO A 1 168 ? 3.026 -10.732 21.698 1.00 63.03 168 PRO A CA 1
ATOM 1349 C C . PRO A 1 168 ? 1.767 -11.036 20.879 1.00 63.03 168 PRO A C 1
ATOM 1351 O O . PRO A 1 168 ? 1.451 -10.291 19.936 1.00 63.03 168 PRO A O 1
ATOM 1354 N N . GLU A 1 169 ? 1.073 -12.137 21.201 1.00 56.09 169 GLU A N 1
ATOM 1355 C CA . GLU A 1 169 ? -0.237 -12.401 20.603 1.00 56.09 169 GLU A CA 1
ATOM 1356 C C . GLU A 1 169 ? -1.010 -11.095 20.611 1.00 56.09 169 GLU A C 1
ATOM 1358 O O . GLU A 1 169 ? -0.964 -10.360 21.603 1.00 56.09 169 GLU A O 1
ATOM 1363 N N . LYS A 1 170 ? -1.628 -10.754 19.472 1.00 45.75 170 LYS A N 1
ATOM 1364 C CA . LYS A 1 170 ? -2.507 -9.596 19.429 1.00 45.75 170 LYS A CA 1
ATOM 1365 C C . LYS A 1 170 ? -3.465 -9.842 20.574 1.00 45.75 170 LYS A C 1
ATOM 1367 O O . LYS A 1 170 ? -4.306 -10.735 20.475 1.00 45.75 170 LYS A O 1
ATOM 1372 N N . GLU A 1 171 ? -3.319 -9.065 21.643 1.00 44.34 171 GLU A N 1
ATOM 1373 C CA . GLU A 1 171 ? -4.418 -8.731 22.512 1.00 44.34 171 GLU A CA 1
ATOM 1374 C C . GLU A 1 171 ? -5.382 -8.034 21.552 1.00 44.34 171 GLU A C 1
ATOM 1376 O O . GLU A 1 171 ? -5.478 -6.814 21.446 1.00 44.34 171 GLU A O 1
ATOM 1381 N N . VAL A 1 172 ? -6.114 -8.845 20.776 1.00 41.91 172 VAL A N 1
ATOM 1382 C CA . VAL A 1 172 ? -7.527 -8.626 20.623 1.00 41.91 172 VAL A CA 1
ATOM 1383 C C . VAL A 1 172 ? -7.896 -8.431 22.064 1.00 41.91 172 VAL A C 1
ATOM 1385 O O . VAL A 1 172 ? -7.852 -9.384 22.845 1.00 41.91 172 VAL A O 1
ATOM 1388 N N . ALA A 1 173 ? -8.095 -7.178 22.453 1.00 37.00 173 ALA A N 1
ATOM 1389 C CA . ALA A 1 173 ? -8.864 -6.923 23.625 1.00 37.00 173 ALA A CA 1
ATOM 1390 C C . ALA A 1 173 ? -10.117 -7.768 23.373 1.00 37.00 173 ALA A C 1
ATOM 1392 O O . ALA A 1 173 ? -11.038 -7.365 22.665 1.00 37.00 173 ALA A O 1
ATOM 1393 N N . LYS A 1 174 ? -10.159 -8.962 23.971 1.00 38.41 174 LYS A N 1
ATOM 1394 C CA . LYS A 1 174 ? -11.280 -9.295 24.806 1.00 38.41 174 LYS A CA 1
ATOM 1395 C C . LYS A 1 174 ? -11.344 -8.092 25.730 1.00 38.41 174 LYS A C 1
ATOM 1397 O O . LYS A 1 174 ? -10.770 -8.068 26.808 1.00 38.41 174 LYS A O 1
ATOM 1402 N N . ILE A 1 175 ? -11.993 -7.040 25.229 1.00 41.44 175 ILE A N 1
ATOM 1403 C CA . ILE A 1 175 ? -12.942 -6.312 26.021 1.00 41.44 175 ILE A CA 1
ATOM 1404 C C . ILE A 1 175 ? -13.692 -7.484 26.632 1.00 41.44 175 ILE A C 1
ATOM 1406 O O . ILE A 1 175 ? -14.420 -8.183 25.925 1.00 41.44 175 ILE A O 1
ATOM 1410 N N . GLU A 1 176 ? -13.352 -7.853 27.868 1.00 43.62 176 GLU A N 1
ATOM 1411 C CA . GLU A 1 176 ? -14.344 -8.495 28.700 1.00 43.62 176 GLU A CA 1
ATOM 1412 C C . GLU A 1 176 ? -15.519 -7.551 28.523 1.00 43.62 176 GLU A C 1
ATOM 1414 O O . GLU A 1 176 ? -15.426 -6.384 28.916 1.00 43.62 176 GLU A O 1
ATOM 1419 N N . GLU A 1 177 ? -16.494 -7.961 27.702 1.00 48.50 177 GLU A N 1
ATOM 1420 C CA . GLU A 1 177 ? -17.710 -7.205 27.470 1.00 48.50 177 GLU A CA 1
ATOM 1421 C C . GLU A 1 177 ? -18.347 -7.159 28.844 1.00 48.50 177 GLU A C 1
ATOM 1423 O O . GLU A 1 177 ? -19.116 -8.039 29.222 1.00 48.50 177 GLU A O 1
ATOM 1428 N N . ARG A 1 178 ? -17.924 -6.182 29.647 1.00 53.97 178 ARG A N 1
ATOM 1429 C CA . ARG A 1 178 ? -18.511 -5.915 30.932 1.00 53.97 178 ARG A CA 1
ATOM 1430 C C . ARG A 1 178 ? -19.936 -5.580 30.578 1.00 53.97 178 ARG A C 1
ATOM 1432 O O . ARG A 1 178 ? -20.176 -4.622 29.837 1.00 53.97 178 ARG A O 1
ATOM 1439 N N . ASP A 1 179 ? -20.841 -6.452 30.990 1.00 64.50 179 ASP A N 1
ATOM 1440 C CA . ASP A 1 179 ? -22.239 -6.329 30.652 1.00 64.50 179 ASP A CA 1
ATOM 1441 C C . ASP A 1 179 ? -22.694 -4.954 31.145 1.00 64.50 179 ASP A C 1
ATOM 1443 O O . ASP A 1 179 ? -22.770 -4.688 32.342 1.00 64.50 179 ASP A O 1
ATOM 1447 N N . VAL A 1 180 ? -22.936 -4.033 30.211 1.00 66.81 180 VAL A N 1
ATOM 1448 C CA . VAL A 1 180 ? -23.289 -2.635 30.511 1.00 66.81 180 VAL A CA 1
ATOM 1449 C C . VAL A 1 180 ? -24.617 -2.519 31.271 1.00 66.81 180 VAL A C 1
ATOM 1451 O O . VAL A 1 180 ? -25.013 -1.424 31.659 1.00 66.81 180 VAL A O 1
ATOM 1454 N N . CYS A 1 181 ? -25.306 -3.647 31.452 1.00 73.12 181 CYS A N 1
ATOM 1455 C CA . CYS A 1 181 ? -26.567 -3.843 32.137 1.00 73.12 181 CYS A CA 1
ATOM 1456 C C . CYS A 1 181 ? -26.440 -4.850 33.312 1.00 73.12 181 CYS A C 1
ATOM 1458 O O . CYS A 1 181 ? -27.463 -5.376 33.757 1.00 73.12 181 CYS A O 1
ATOM 1460 N N . GLU A 1 182 ? -25.240 -5.136 33.834 1.00 72.44 182 GLU A N 1
ATOM 1461 C CA . GLU A 1 182 ? -24.992 -6.155 34.878 1.00 72.44 182 GLU A CA 1
ATOM 1462 C C . GLU A 1 182 ? -25.874 -5.980 36.134 1.00 72.44 182 GLU A C 1
ATOM 1464 O O . GLU A 1 182 ? -26.391 -6.956 36.669 1.00 72.44 182 GLU A O 1
ATOM 1469 N N . ASN A 1 183 ? -26.162 -4.736 36.536 1.00 76.38 183 ASN A N 1
ATOM 1470 C CA . ASN A 1 183 ? -26.996 -4.416 37.708 1.00 76.38 183 ASN A CA 1
ATOM 1471 C C . ASN A 1 183 ? -28.515 -4.554 37.473 1.00 76.38 183 ASN A C 1
ATOM 1473 O O . ASN A 1 183 ? -29.326 -4.247 38.352 1.00 76.38 183 ASN A O 1
ATOM 1477 N N . SER A 1 184 ? -28.938 -4.967 36.278 1.00 79.56 184 SER A N 1
ATOM 1478 C CA . SER A 1 184 ? -30.357 -5.079 35.939 1.00 79.56 184 SER A CA 1
ATOM 1479 C C . SER A 1 184 ? -31.037 -6.250 36.653 1.00 79.56 184 SER A C 1
ATOM 1481 O O . SER A 1 184 ? -30.493 -7.340 36.806 1.00 79.56 184 SER A O 1
ATOM 1483 N N . SER A 1 185 ? -32.292 -6.050 37.058 1.00 84.06 185 SER A N 1
ATOM 1484 C CA . SER A 1 185 ? -33.129 -7.149 37.540 1.00 84.06 185 SER A CA 1
ATOM 1485 C C . SER A 1 185 ? -33.577 -8.018 36.369 1.00 84.06 185 SER A C 1
ATOM 1487 O O . SER A 1 185 ? -34.252 -7.537 35.456 1.00 84.06 185 SER A O 1
ATOM 1489 N N . ILE A 1 186 ? -33.202 -9.294 36.399 1.00 81.88 186 ILE A N 1
ATOM 1490 C CA . ILE A 1 186 ? -33.445 -10.232 35.303 1.00 81.88 186 ILE A CA 1
ATOM 1491 C C . ILE A 1 186 ? -34.851 -10.831 35.408 1.00 81.88 186 ILE A C 1
ATOM 1493 O O . ILE A 1 186 ? -35.236 -11.366 36.447 1.00 81.88 186 ILE A O 1
ATOM 1497 N N . PHE A 1 187 ? -35.593 -10.794 34.303 1.00 81.81 187 PHE A N 1
ATOM 1498 C CA . PHE A 1 187 ? -36.825 -11.549 34.106 1.00 81.81 187 PHE A CA 1
ATOM 1499 C C . PHE A 1 187 ? -36.673 -12.471 32.907 1.00 81.81 187 PHE A C 1
ATOM 1501 O O . PHE A 1 187 ? -36.364 -12.014 31.811 1.00 81.81 187 PHE A O 1
ATOM 1508 N N . VAL A 1 188 ? -36.928 -13.760 33.103 1.00 79.12 188 VAL A N 1
ATOM 1509 C CA . VAL A 1 188 ? -36.869 -14.751 32.027 1.00 79.12 188 VAL A CA 1
ATOM 1510 C C . VAL A 1 188 ? -38.288 -15.045 31.551 1.00 79.12 188 VAL A C 1
ATOM 1512 O O . VAL A 1 188 ? -39.118 -15.513 32.326 1.00 79.12 188 VAL A O 1
ATOM 1515 N N . ILE A 1 189 ? -38.560 -14.766 30.280 1.00 76.62 189 ILE A N 1
ATOM 1516 C CA . ILE A 1 189 ? -39.790 -15.158 29.589 1.00 76.62 189 ILE A CA 1
ATOM 1517 C C . ILE A 1 189 ? -39.657 -16.638 29.237 1.00 76.62 189 ILE A C 1
ATOM 1519 O O . ILE A 1 189 ? -38.731 -17.009 28.516 1.00 76.62 189 ILE A O 1
ATOM 1523 N N . ARG A 1 190 ? -40.576 -17.462 29.752 1.00 70.31 190 ARG A N 1
ATOM 1524 C CA . ARG A 1 190 ? -40.614 -18.919 29.520 1.00 70.31 190 ARG A CA 1
ATOM 1525 C C . ARG A 1 190 ? -41.844 -19.371 28.743 1.00 70.31 190 ARG A C 1
ATOM 1527 O O . ARG A 1 190 ? -41.762 -20.317 27.968 1.00 70.31 190 ARG A O 1
ATOM 1534 N N . ASP A 1 191 ? -42.954 -18.663 28.919 1.00 69.44 191 ASP A N 1
ATOM 1535 C CA . ASP A 1 191 ? -44.237 -19.032 28.329 1.00 69.44 191 ASP A CA 1
ATOM 1536 C C . ASP A 1 191 ? -44.578 -18.167 27.111 1.00 69.44 191 ASP A C 1
ATOM 1538 O O . ASP A 1 191 ? -43.983 -17.112 26.888 1.00 69.44 191 ASP A O 1
ATOM 1542 N N . ALA A 1 192 ? -45.580 -18.574 26.328 1.00 64.62 192 ALA A N 1
ATOM 1543 C CA . ALA A 1 192 ? -46.081 -17.775 25.205 1.00 64.62 192 ALA A CA 1
ATOM 1544 C C . ALA A 1 192 ? -46.683 -16.427 25.651 1.00 64.62 192 ALA A C 1
ATOM 1546 O O . ALA A 1 192 ? -46.773 -15.498 24.850 1.00 64.62 192 ALA A O 1
ATOM 1547 N N . TYR A 1 193 ? -47.076 -16.315 26.924 1.00 71.38 193 TYR A N 1
ATOM 1548 C CA . TYR A 1 193 ? -47.723 -15.146 27.503 1.00 71.38 193 TYR A CA 1
ATOM 1549 C C . TYR A 1 193 ? -47.183 -14.873 28.911 1.00 71.38 193 TYR A C 1
ATOM 1551 O O . TYR A 1 193 ? -47.324 -15.707 29.801 1.00 71.38 193 TYR A O 1
ATOM 1559 N N . ASN A 1 194 ? -46.577 -13.702 29.127 1.00 73.44 194 ASN A N 1
ATOM 1560 C CA . ASN A 1 194 ? -45.966 -13.334 30.409 1.00 73.44 194 ASN A CA 1
ATOM 1561 C C . ASN A 1 194 ? -46.445 -11.944 30.827 1.00 73.44 194 ASN A C 1
ATOM 1563 O O . ASN A 1 194 ? -46.377 -11.000 30.039 1.00 73.44 194 ASN A O 1
ATOM 1567 N N . ILE A 1 195 ? -46.893 -11.806 32.077 1.00 74.69 195 ILE A N 1
ATOM 1568 C CA . ILE A 1 195 ? -47.261 -10.516 32.669 1.00 74.69 195 ILE A CA 1
ATOM 1569 C C . ILE A 1 195 ? -46.201 -10.136 33.699 1.00 74.69 195 ILE A C 1
ATOM 1571 O O . ILE A 1 195 ? -45.994 -10.852 34.676 1.00 74.69 195 ILE A O 1
ATOM 1575 N N . LEU A 1 196 ? -45.576 -8.977 33.509 1.00 76.50 196 LEU A N 1
ATOM 1576 C CA . LEU A 1 196 ? -44.542 -8.452 34.395 1.00 76.50 196 LEU A CA 1
ATOM 1577 C C . LEU A 1 196 ? -45.026 -7.164 35.070 1.00 76.50 196 LEU A C 1
ATOM 1579 O O . LEU A 1 196 ? -45.476 -6.225 34.408 1.00 76.50 196 LEU A O 1
ATOM 1583 N N . SER A 1 197 ? -44.912 -7.122 36.398 1.00 74.88 197 SER A N 1
ATOM 1584 C CA . SER A 1 197 ? -45.128 -5.915 37.202 1.00 74.88 197 SER A CA 1
ATOM 1585 C C . SER A 1 197 ? -43.796 -5.200 37.388 1.00 74.88 197 SER A C 1
ATOM 1587 O O . SER A 1 197 ? -42.829 -5.806 37.844 1.00 74.88 197 SER A O 1
ATOM 1589 N N . LEU A 1 198 ? -43.744 -3.914 37.045 1.00 78.38 198 LEU A N 1
ATOM 1590 C CA . LEU A 1 198 ? -42.518 -3.123 37.103 1.00 78.38 198 LEU A CA 1
ATOM 1591 C C . LEU A 1 198 ? -42.579 -2.070 38.212 1.00 78.38 198 LEU A C 1
ATOM 1593 O O . LEU A 1 198 ? -43.646 -1.573 38.567 1.00 78.38 198 LEU A O 1
ATOM 1597 N N . MET A 1 199 ? -41.404 -1.706 38.719 1.00 77.62 199 MET A N 1
ATOM 1598 C CA . MET A 1 199 ? -41.214 -0.603 39.667 1.00 77.62 199 MET A CA 1
ATOM 1599 C C . MET A 1 199 ? -40.615 0.612 38.952 1.00 77.62 199 MET A C 1
ATOM 1601 O O . MET A 1 199 ? -39.837 0.416 38.012 1.00 77.62 199 MET A O 1
ATOM 1605 N N . PRO A 1 200 ? -40.951 1.841 39.382 1.00 80.00 200 PRO A N 1
ATOM 1606 C CA . PRO A 1 200 ? -40.422 3.056 38.774 1.00 80.00 200 PRO A CA 1
ATOM 1607 C C . PRO A 1 200 ? -38.907 3.136 38.896 1.00 80.00 200 PRO A C 1
ATOM 1609 O O . PRO A 1 200 ? -38.334 2.770 39.917 1.00 80.00 200 PRO A O 1
ATOM 1612 N N . ASP A 1 201 ? -38.282 3.568 37.802 1.00 79.69 201 ASP A N 1
ATOM 1613 C CA . ASP A 1 201 ? -36.850 3.825 37.623 1.00 79.69 201 ASP A CA 1
ATOM 1614 C C . ASP A 1 201 ? -35.906 2.641 37.894 1.00 79.69 201 ASP A C 1
ATOM 1616 O O . ASP A 1 201 ? -34.699 2.751 37.679 1.00 79.69 201 ASP A O 1
ATOM 1620 N N . LYS A 1 202 ? -36.451 1.468 38.226 1.00 82.81 202 LYS A N 1
ATOM 1621 C CA . LYS A 1 202 ? -35.709 0.215 38.318 1.00 82.81 202 LYS A CA 1
ATOM 1622 C C . LYS A 1 202 ? -35.399 -0.329 36.921 1.00 82.81 202 LYS A C 1
ATOM 1624 O O . LYS A 1 202 ? -36.258 -0.342 36.037 1.00 82.81 202 LYS A O 1
ATOM 1629 N N . LEU A 1 203 ? -34.153 -0.758 36.730 1.00 82.56 203 LEU A N 1
ATOM 1630 C CA . LEU A 1 203 ? -33.659 -1.329 35.482 1.00 82.56 203 LEU A CA 1
ATOM 1631 C C . LEU A 1 203 ? -33.995 -2.822 35.417 1.00 82.56 203 LEU A C 1
ATOM 1633 O O . LEU A 1 203 ? -33.602 -3.593 36.294 1.00 82.56 203 LEU A O 1
ATOM 1637 N N . TYR A 1 204 ? -34.692 -3.227 34.362 1.00 85.88 204 TYR A N 1
ATOM 1638 C CA . TYR A 1 204 ? -35.065 -4.613 34.113 1.00 85.88 204 TYR A CA 1
ATOM 1639 C C . TYR A 1 204 ? -34.465 -5.116 32.808 1.00 85.88 204 TYR A C 1
ATOM 1641 O O . TYR A 1 204 ? -34.501 -4.415 31.794 1.00 85.88 204 TYR A O 1
ATOM 1649 N N . ARG A 1 205 ? -33.974 -6.354 32.833 1.00 87.25 205 ARG A N 1
ATOM 1650 C CA . ARG A 1 205 ? -33.505 -7.091 31.662 1.00 87.25 205 ARG A CA 1
ATOM 1651 C C . ARG A 1 205 ? -34.412 -8.282 31.434 1.00 87.25 205 ARG A C 1
ATOM 1653 O O . ARG A 1 205 ? -34.448 -9.215 32.229 1.00 87.25 205 ARG A O 1
ATOM 1660 N N . ILE A 1 206 ? -35.145 -8.231 30.337 1.00 85.31 206 ILE A N 1
ATOM 1661 C CA . ILE A 1 206 ? -36.020 -9.303 29.899 1.00 85.31 206 ILE A CA 1
ATOM 1662 C C . ILE A 1 206 ? -35.217 -10.212 28.974 1.00 85.31 206 ILE A C 1
ATOM 1664 O O . ILE A 1 206 ? -34.829 -9.802 27.879 1.00 85.31 206 ILE A O 1
ATOM 1668 N N . GLN A 1 207 ? -34.983 -11.432 29.436 1.00 85.50 207 GLN A N 1
ATOM 1669 C CA . GLN A 1 207 ? -34.321 -12.505 28.707 1.00 85.50 207 GLN A CA 1
ATOM 1670 C C . GLN A 1 207 ? -35.364 -13.478 28.163 1.00 85.50 207 GLN A C 1
ATOM 1672 O O . GLN A 1 207 ? -36.408 -13.702 28.779 1.00 85.50 207 GLN A O 1
ATOM 1677 N N . VAL A 1 208 ? -35.072 -14.075 27.016 1.00 74.94 208 VAL A N 1
ATOM 1678 C CA . VAL A 1 208 ? -35.879 -15.157 26.444 1.00 74.94 208 VAL A CA 1
ATOM 1679 C C . VAL A 1 208 ? -35.208 -16.470 26.811 1.00 74.94 208 VAL A C 1
ATOM 1681 O O . VAL A 1 208 ? -34.010 -16.621 26.574 1.00 74.94 208 VAL A O 1
ATOM 1684 N N . ASP A 1 209 ? -35.951 -17.406 27.399 1.00 70.56 209 ASP A N 1
ATOM 1685 C CA . ASP A 1 209 ? -35.409 -18.735 27.673 1.00 70.56 209 ASP A CA 1
ATOM 1686 C C . ASP A 1 209 ? -34.991 -19.403 26.354 1.00 70.56 209 ASP A C 1
ATOM 1688 O O . ASP A 1 209 ? -35.783 -19.528 25.416 1.00 70.56 209 ASP A O 1
ATOM 1692 N N . SER A 1 210 ? -33.731 -19.832 26.275 1.00 62.84 210 SER A N 1
ATOM 1693 C CA . SER A 1 210 ? -33.164 -20.469 25.085 1.00 62.84 210 SER A CA 1
ATOM 1694 C C . SER A 1 210 ? -33.812 -21.816 24.756 1.00 62.84 210 SER A C 1
ATOM 169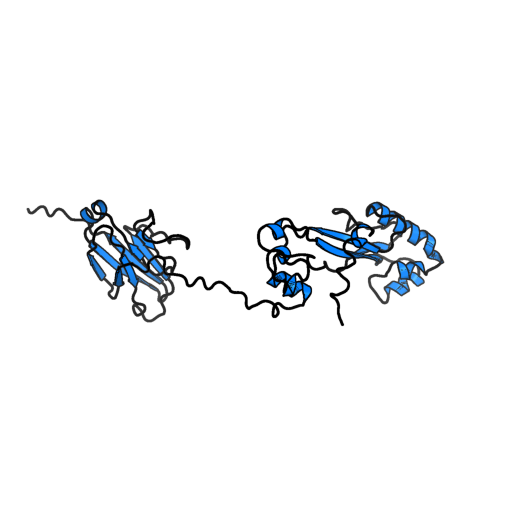6 O O . SER A 1 210 ? -33.599 -22.335 23.664 1.00 62.84 210 SER A O 1
ATOM 1698 N N . LYS A 1 211 ? -34.609 -22.373 25.678 1.00 60.72 211 LYS A N 1
ATOM 1699 C CA . LYS A 1 211 ? -35.388 -23.605 25.493 1.00 60.72 211 LYS A CA 1
ATOM 1700 C C . LYS A 1 211 ? -36.758 -23.378 24.844 1.00 60.72 211 LYS A C 1
ATOM 1702 O O . LYS A 1 211 ? -37.481 -24.348 24.613 1.00 60.72 211 LYS A O 1
ATOM 1707 N N . ILE A 1 212 ? -37.145 -22.130 24.562 1.00 60.22 212 ILE A N 1
ATOM 1708 C CA . ILE A 1 212 ? -38.382 -21.830 23.831 1.00 60.22 212 ILE A CA 1
ATOM 1709 C C . ILE A 1 212 ? -38.176 -22.156 22.346 1.00 60.22 212 ILE A C 1
ATOM 1711 O O . ILE A 1 212 ? -37.568 -21.393 21.597 1.00 60.22 212 ILE A O 1
ATOM 1715 N N . GLY A 1 213 ? -38.725 -23.298 21.925 1.00 52.69 213 GLY A N 1
ATOM 1716 C CA . GLY A 1 213 ? -38.542 -23.853 20.584 1.00 52.69 213 GLY A CA 1
ATOM 1717 C C . GLY A 1 213 ? -37.310 -24.760 20.489 1.00 52.69 213 GLY A C 1
ATOM 1718 O O . GLY A 1 213 ? -36.333 -24.611 21.213 1.00 52.69 213 GLY A O 1
ATOM 1719 N N . SER A 1 214 ? -37.358 -25.747 19.596 1.00 44.97 214 SER A N 1
ATOM 1720 C CA . SER A 1 214 ? -36.348 -26.806 19.453 1.00 44.97 214 SER A CA 1
ATOM 1721 C C . SER A 1 214 ? -35.083 -26.373 18.685 1.00 44.97 214 SER A C 1
ATOM 1723 O O . SER A 1 214 ? -34.568 -27.130 17.866 1.00 44.97 214 SER A O 1
ATOM 1725 N N . GLY A 1 215 ? -34.579 -25.157 18.916 1.00 51.97 215 GLY A N 1
ATOM 1726 C CA . GLY A 1 215 ? -33.411 -24.616 18.213 1.00 51.97 215 GLY A CA 1
ATOM 1727 C C . GLY A 1 215 ? -32.697 -23.495 18.970 1.00 51.97 215 GLY A C 1
ATOM 1728 O O . GLY A 1 215 ? -33.278 -22.826 19.818 1.00 51.97 215 GLY A O 1
ATOM 1729 N N . SER A 1 216 ? -31.418 -23.283 18.654 1.00 54.88 216 SER A N 1
ATOM 1730 C CA . SER A 1 216 ? -30.621 -22.178 19.189 1.00 54.88 216 SER A CA 1
ATOM 1731 C C . SER A 1 216 ? -31.138 -20.839 18.656 1.00 54.88 216 SER A C 1
ATOM 1733 O O . SER A 1 216 ? -31.085 -20.545 17.463 1.00 54.88 216 SER A O 1
ATOM 1735 N N . LEU A 1 217 ? -31.660 -20.015 19.559 1.00 57.69 217 LEU A N 1
ATOM 1736 C CA . LEU A 1 217 ? -32.188 -18.683 19.275 1.00 57.69 217 LEU A CA 1
ATOM 1737 C C . LEU A 1 217 ? -31.123 -17.761 18.653 1.00 57.69 217 LEU A C 1
ATOM 1739 O O . LEU A 1 217 ? -30.203 -17.318 19.334 1.00 57.69 217 LEU A O 1
ATOM 1743 N N . LEU A 1 218 ? -31.262 -17.449 17.358 1.00 55.41 218 LEU A N 1
ATOM 1744 C CA . LEU A 1 218 ? -30.306 -16.607 16.620 1.00 55.41 218 LEU A CA 1
ATOM 1745 C C . LEU A 1 218 ? -30.677 -15.115 16.619 1.00 55.41 218 LEU A C 1
ATOM 1747 O O . LEU A 1 218 ? -29.797 -14.266 16.461 1.00 55.41 218 LEU A O 1
ATOM 1751 N N . LYS A 1 219 ? -31.969 -14.765 16.736 1.00 64.94 219 LYS A N 1
ATOM 1752 C CA . LYS A 1 219 ? -32.426 -13.366 16.676 1.00 64.94 219 LYS A CA 1
ATOM 1753 C C . LYS A 1 219 ? -33.822 -13.161 17.266 1.00 64.94 219 LYS A C 1
ATOM 1755 O O . LYS A 1 219 ? -34.756 -13.877 16.905 1.00 64.94 219 LYS A O 1
ATOM 1760 N N . VAL A 1 220 ? -33.973 -12.110 18.075 1.00 71.44 220 VAL A N 1
ATOM 1761 C CA . VAL A 1 220 ? -35.263 -11.663 18.624 1.00 71.44 220 VAL A CA 1
ATOM 1762 C C . VAL A 1 220 ? -35.581 -10.262 18.111 1.00 71.44 220 VAL A C 1
ATOM 1764 O O . VAL A 1 220 ? -34.733 -9.367 18.137 1.00 71.44 220 VAL A O 1
ATOM 1767 N N . ASN A 1 221 ? -36.803 -10.056 17.623 1.00 76.56 221 ASN A N 1
ATOM 1768 C CA . ASN A 1 221 ? -37.316 -8.728 17.299 1.00 76.56 221 ASN A CA 1
ATOM 1769 C C . ASN A 1 221 ? -38.348 -8.314 18.347 1.00 76.56 221 ASN A C 1
ATOM 1771 O O . ASN A 1 221 ? -39.335 -9.013 18.544 1.00 76.56 221 ASN A O 1
ATOM 1775 N N . TYR A 1 222 ? -38.137 -7.155 18.969 1.00 80.75 222 TYR A N 1
ATOM 1776 C CA . TYR A 1 222 ? -39.098 -6.570 19.896 1.00 80.75 222 TYR A CA 1
ATOM 1777 C C . TYR A 1 222 ? -39.899 -5.461 19.228 1.00 80.75 222 TYR A C 1
ATOM 1779 O O . TYR A 1 222 ? -39.332 -4.554 18.602 1.00 80.75 222 TYR A O 1
ATOM 1787 N N . THR A 1 223 ? -41.209 -5.489 19.439 1.00 75.62 223 THR A N 1
ATOM 1788 C CA . THR A 1 223 ? -42.112 -4.392 19.086 1.00 75.62 223 THR A CA 1
ATOM 1789 C C . THR A 1 223 ? -42.868 -3.922 20.316 1.00 75.62 223 THR A C 1
ATOM 1791 O O . THR A 1 223 ? -43.372 -4.747 21.071 1.00 75.62 223 THR A O 1
ATOM 1794 N N . ILE A 1 224 ? -42.982 -2.606 20.490 1.00 75.38 224 ILE A N 1
ATOM 1795 C CA . ILE A 1 224 ? -43.787 -1.981 21.543 1.00 75.38 224 ILE A CA 1
ATOM 1796 C C . ILE A 1 224 ? -44.847 -1.118 20.880 1.00 75.38 224 ILE A C 1
ATOM 1798 O O . ILE A 1 224 ? -44.505 -0.207 20.121 1.00 75.38 224 ILE A O 1
ATOM 1802 N N . HIS A 1 225 ? -46.124 -1.417 21.134 1.00 70.69 225 HIS A N 1
ATOM 1803 C CA . HIS A 1 225 ? -47.257 -0.785 20.445 1.00 70.69 225 HIS A CA 1
ATOM 1804 C C . HIS A 1 225 ? -47.096 -0.799 18.911 1.00 70.69 225 HIS A C 1
ATOM 1806 O O . HIS A 1 225 ? -47.261 0.221 18.240 1.00 70.69 225 HIS A O 1
ATOM 1812 N N . GLY A 1 226 ? -46.658 -1.938 18.363 1.00 67.38 226 GLY A N 1
ATOM 1813 C CA . GLY A 1 226 ? -46.413 -2.122 16.927 1.00 67.38 226 GLY A CA 1
ATOM 1814 C C . GLY A 1 226 ? -45.173 -1.413 16.362 1.00 67.38 226 GLY A C 1
ATOM 1815 O O . GLY A 1 226 ? -44.894 -1.537 15.172 1.00 67.38 226 GLY A O 1
ATOM 1816 N N . LYS A 1 227 ? -44.390 -0.684 17.173 1.00 77.00 227 LYS A N 1
ATOM 1817 C CA . LYS A 1 227 ? -43.144 -0.035 16.728 1.00 77.00 227 LYS A CA 1
ATOM 1818 C C . LYS A 1 227 ? -41.924 -0.836 17.152 1.00 77.00 227 LYS A C 1
ATOM 1820 O O . LYS A 1 227 ? -41.794 -1.214 18.314 1.00 77.00 227 LYS A O 1
ATOM 1825 N N . ARG A 1 228 ? -40.988 -1.040 16.224 1.00 81.75 228 ARG A N 1
ATOM 1826 C CA . ARG A 1 228 ? -39.743 -1.765 16.496 1.00 81.75 228 ARG A CA 1
ATOM 1827 C C . ARG A 1 228 ? -38.886 -1.033 17.527 1.00 81.75 228 ARG A C 1
ATOM 1829 O O . ARG A 1 228 ? -38.632 0.168 17.404 1.00 81.75 228 ARG A O 1
ATOM 1836 N N . VAL A 1 229 ? -38.400 -1.778 18.513 1.00 85.19 229 VAL A N 1
ATOM 1837 C CA . VAL A 1 229 ? -37.470 -1.267 19.521 1.00 85.19 229 VAL A CA 1
ATOM 1838 C C . VAL A 1 229 ? -36.085 -1.080 18.898 1.00 85.19 229 VAL A C 1
ATOM 1840 O O . VAL A 1 229 ? -35.609 -1.921 18.135 1.00 85.19 229 VAL A O 1
ATOM 1843 N N . LYS A 1 230 ? -35.425 0.042 19.207 1.00 85.38 230 LYS A N 1
ATOM 1844 C CA . LYS A 1 230 ? -34.065 0.319 18.724 1.00 85.38 230 LYS A CA 1
ATOM 1845 C C . LYS A 1 230 ? -33.036 -0.478 19.527 1.00 85.38 230 LYS A C 1
ATOM 1847 O O . LYS A 1 230 ? -33.136 -0.560 20.750 1.00 85.38 230 LYS A O 1
ATOM 1852 N N . LYS A 1 231 ? -32.027 -1.008 18.833 1.00 82.75 231 LYS A N 1
ATOM 1853 C CA . LYS A 1 231 ? -30.847 -1.632 19.441 1.00 82.75 231 LYS A CA 1
ATOM 1854 C C . LYS A 1 231 ? -29.866 -0.563 19.919 1.00 82.75 231 LYS A C 1
ATOM 1856 O O . LYS A 1 231 ? -29.618 0.405 19.200 1.00 82.75 231 LYS A O 1
ATOM 1861 N N . LEU A 1 232 ? -29.320 -0.746 21.118 1.00 77.19 232 LEU A N 1
ATOM 1862 C CA . LEU A 1 232 ? -28.292 0.127 21.672 1.00 77.19 232 LEU A CA 1
ATOM 1863 C C . LEU A 1 232 ? -26.918 -0.162 21.035 1.00 77.19 232 LEU A C 1
ATOM 1865 O O . LEU A 1 232 ? -26.565 -1.318 20.806 1.00 77.19 232 LEU A O 1
ATOM 1869 N N . GLY A 1 233 ? -26.144 0.890 20.748 1.00 66.38 233 GLY A N 1
ATOM 1870 C CA . GLY A 1 233 ? -24.741 0.771 20.330 1.00 66.38 233 GLY A CA 1
ATOM 1871 C C . GLY A 1 233 ? -23.802 0.492 21.515 1.00 66.38 233 GLY A C 1
ATOM 1872 O O . GLY A 1 233 ? -24.106 0.876 22.639 1.00 66.38 233 GLY A O 1
ATOM 1873 N N . HIS A 1 234 ? -22.653 -0.143 21.267 1.00 61.66 234 HIS A N 1
ATOM 1874 C CA . HIS A 1 234 ? -21.725 -0.723 22.264 1.00 61.66 234 HIS A CA 1
ATOM 1875 C C . HIS A 1 234 ? -20.979 0.265 23.204 1.00 61.66 234 HIS A C 1
ATOM 1877 O O . HIS A 1 234 ? -19.875 -0.034 23.639 1.00 61.66 234 HIS A O 1
ATOM 1883 N N . LEU A 1 235 ? -21.500 1.461 23.506 1.00 55.62 235 LEU A N 1
ATOM 1884 C CA . LEU A 1 235 ? -20.650 2.562 24.003 1.00 55.62 235 LEU A CA 1
ATOM 1885 C C . LEU A 1 235 ? -21.092 3.272 25.294 1.00 55.62 235 LEU A C 1
ATOM 1887 O O . LEU A 1 235 ? -20.432 4.233 25.682 1.00 55.62 235 LEU A O 1
ATOM 1891 N N . ARG A 1 236 ? -22.167 2.860 25.984 1.00 60.03 236 ARG A N 1
ATOM 1892 C CA . ARG A 1 236 ? -22.614 3.537 27.222 1.00 60.03 236 ARG A CA 1
ATOM 1893 C C . ARG A 1 236 ? -23.334 2.589 28.194 1.00 60.03 236 ARG A C 1
ATOM 1895 O O . ARG A 1 236 ? -24.085 1.727 27.750 1.00 60.03 236 ARG A O 1
ATOM 1902 N N . ASP A 1 237 ? -23.155 2.822 29.495 1.00 70.50 237 ASP A N 1
ATOM 1903 C CA . ASP A 1 237 ? -23.880 2.172 30.603 1.00 70.50 237 ASP A CA 1
ATOM 1904 C C . ASP A 1 237 ? -25.409 2.304 30.438 1.00 70.50 237 ASP A C 1
ATOM 1906 O O . ASP A 1 237 ? -25.917 3.360 30.039 1.00 70.50 237 ASP A O 1
ATOM 1910 N N . CYS A 1 238 ? -26.141 1.220 30.702 1.00 73.56 238 CYS A N 1
ATOM 1911 C CA . CYS A 1 238 ? -27.591 1.128 30.584 1.00 73.56 238 CYS A CA 1
ATOM 1912 C C . CYS A 1 238 ? -28.351 2.094 31.509 1.00 73.56 238 CYS A C 1
ATOM 1914 O O . CYS A 1 238 ? -29.405 2.610 31.119 1.00 73.56 238 CYS A O 1
ATOM 1916 N N . GLU A 1 239 ? -27.828 2.390 32.701 1.00 72.94 239 GLU A N 1
ATOM 1917 C CA . GLU A 1 239 ? -28.486 3.294 33.658 1.00 72.94 239 GLU A CA 1
ATOM 1918 C C . GLU A 1 239 ? -28.485 4.755 33.187 1.00 72.94 239 GLU A C 1
ATOM 1920 O O . GLU A 1 239 ? -29.411 5.526 33.460 1.00 72.94 239 GLU A O 1
ATOM 1925 N N . HIS A 1 240 ? -27.492 5.134 32.388 1.00 75.56 240 HIS A N 1
ATOM 1926 C CA . HIS A 1 240 ? -27.300 6.504 31.918 1.00 75.56 240 HIS A CA 1
ATOM 1927 C C . HIS A 1 240 ? -27.896 6.753 30.521 1.00 75.56 240 HIS A C 1
ATOM 1929 O O . HIS A 1 240 ? -27.735 7.832 29.944 1.00 75.56 240 HIS A O 1
ATOM 1935 N N . GLN A 1 241 ? -28.633 5.782 29.969 1.00 74.88 241 GLN A N 1
ATOM 1936 C CA . GLN A 1 241 ? -29.296 5.935 28.675 1.00 74.88 241 GLN A CA 1
ATOM 1937 C C . GLN A 1 241 ? -30.492 6.879 28.751 1.00 74.88 241 GLN A C 1
ATOM 1939 O O . GLN A 1 241 ? -31.372 6.753 29.607 1.00 74.88 241 GLN A O 1
ATOM 1944 N N . THR A 1 242 ? -30.574 7.781 27.773 1.00 77.19 242 THR A N 1
ATOM 1945 C CA . THR A 1 242 ? -31.759 8.620 27.552 1.00 77.19 242 THR A CA 1
ATOM 1946 C C . THR A 1 242 ? -32.957 7.782 27.105 1.00 77.19 242 THR A C 1
ATOM 1948 O O . THR A 1 242 ? -34.099 8.076 27.462 1.00 77.19 242 THR A O 1
ATOM 1951 N N . MET A 1 243 ? -32.701 6.704 26.357 1.00 81.50 243 MET A N 1
ATOM 1952 C CA . MET A 1 243 ? -33.710 5.719 25.991 1.00 81.50 243 MET A CA 1
ATOM 1953 C C . MET A 1 243 ? -34.089 4.867 27.202 1.00 81.50 243 MET A C 1
ATOM 1955 O O . MET A 1 243 ? -33.241 4.300 27.881 1.00 81.50 243 MET A O 1
ATOM 1959 N N . ARG A 1 244 ? -35.393 4.773 27.458 1.00 84.00 244 ARG A N 1
ATOM 1960 C CA . ARG A 1 244 ? -35.966 4.049 28.604 1.00 84.00 244 ARG A CA 1
ATOM 1961 C C . ARG A 1 244 ? -36.368 2.611 28.265 1.00 84.00 244 ARG A C 1
ATOM 1963 O O . ARG A 1 244 ? -36.543 1.803 29.167 1.00 84.00 244 ARG A O 1
ATOM 1970 N N . ILE A 1 245 ? -36.514 2.305 26.974 1.00 86.00 245 ILE A N 1
ATOM 1971 C CA . ILE A 1 245 ? -36.725 0.950 26.466 1.00 86.00 245 ILE A CA 1
ATOM 1972 C C . ILE A 1 245 ? -35.874 0.759 25.212 1.00 86.00 245 ILE A C 1
ATOM 1974 O O . ILE A 1 245 ? -35.975 1.560 24.277 1.00 86.00 245 ILE A O 1
ATOM 1978 N N . PHE A 1 246 ? -35.026 -0.264 25.195 1.00 87.50 246 PHE A N 1
ATOM 1979 C CA . PHE A 1 246 ? -34.114 -0.544 24.085 1.00 87.50 246 PHE A CA 1
ATOM 1980 C C . PHE A 1 246 ? -33.673 -2.008 24.081 1.00 87.50 246 PHE A C 1
ATOM 1982 O O . PHE A 1 246 ? -33.697 -2.680 25.108 1.00 87.50 246 PHE A O 1
ATOM 1989 N N . GLN A 1 247 ? -33.257 -2.503 22.917 1.00 87.19 247 GLN A N 1
ATOM 1990 C CA . GLN A 1 247 ? -32.685 -3.841 22.793 1.00 87.19 247 GLN A CA 1
ATOM 1991 C C . GLN A 1 247 ? -31.204 -3.810 23.190 1.00 87.19 247 GLN A C 1
ATOM 1993 O O . GLN A 1 247 ? -30.456 -2.930 22.749 1.00 87.19 247 GLN A O 1
ATOM 1998 N N . HIS A 1 248 ? -30.800 -4.769 24.021 1.00 84.38 248 HIS A N 1
ATOM 1999 C CA . HIS A 1 248 ? -29.443 -4.913 24.535 1.00 84.38 248 HIS A CA 1
ATOM 2000 C C . HIS A 1 248 ? -28.426 -5.139 23.392 1.00 84.38 248 HIS A C 1
ATOM 2002 O O . HIS A 1 248 ? -28.792 -5.690 22.343 1.00 84.38 248 HIS A O 1
ATOM 2008 N N . PRO A 1 249 ? -27.143 -4.751 23.550 1.00 79.12 249 PRO A N 1
ATOM 2009 C CA . PRO A 1 249 ? -26.114 -4.977 22.531 1.00 79.12 249 PRO A CA 1
ATOM 2010 C C . PRO A 1 249 ? -25.953 -6.440 22.087 1.00 79.12 249 PRO A C 1
ATOM 2012 O O . PRO A 1 249 ? -25.664 -6.678 20.912 1.00 79.12 249 PRO A O 1
ATOM 2015 N N . ASN A 1 250 ? -26.263 -7.415 22.951 1.00 77.06 250 ASN A N 1
ATOM 2016 C CA . ASN A 1 250 ? -26.280 -8.839 22.577 1.00 77.06 250 ASN A CA 1
ATOM 2017 C C . ASN A 1 250 ? -27.349 -9.200 21.523 1.00 77.06 250 ASN A C 1
ATOM 2019 O O . ASN A 1 250 ? -27.309 -10.283 20.954 1.00 77.06 250 ASN A O 1
ATOM 2023 N N . GLY A 1 251 ? -28.300 -8.304 21.232 1.00 75.88 251 GLY A N 1
ATOM 2024 C CA . GLY A 1 251 ? -29.316 -8.500 20.196 1.00 75.88 251 GLY A CA 1
ATOM 2025 C C . GLY A 1 251 ? -30.419 -9.501 20.549 1.00 75.88 251 GLY A C 1
ATOM 2026 O O . GLY A 1 251 ? -31.239 -9.805 19.683 1.00 75.88 251 GLY A O 1
ATOM 2027 N N . VAL A 1 252 ? -30.463 -9.983 21.792 1.00 80.50 252 VAL A N 1
ATOM 2028 C CA . VAL A 1 252 ? -31.465 -10.946 22.270 1.00 80.50 252 VAL A CA 1
ATOM 2029 C C . VAL A 1 252 ? -32.302 -10.350 23.388 1.00 80.50 252 VAL A C 1
ATOM 2031 O O . VAL A 1 252 ? -33.510 -10.531 23.359 1.00 80.50 252 VAL A O 1
ATOM 2034 N N . ASP A 1 253 ? -31.706 -9.587 24.305 1.00 85.62 253 ASP A N 1
ATOM 2035 C CA . ASP A 1 253 ? -32.422 -9.119 25.493 1.00 85.62 253 ASP A CA 1
ATOM 2036 C C . ASP A 1 253 ? -33.081 -7.755 25.287 1.00 85.62 253 ASP A C 1
ATOM 2038 O O . ASP A 1 253 ? -32.599 -6.904 24.528 1.00 85.62 253 ASP A O 1
ATOM 2042 N N . LEU A 1 254 ? -34.163 -7.516 26.025 1.00 86.81 254 LEU A N 1
ATOM 2043 C CA . LEU A 1 254 ? -34.836 -6.223 26.090 1.00 86.81 254 LEU A CA 1
ATOM 2044 C C . LEU A 1 254 ? -34.576 -5.555 27.438 1.00 86.81 254 LEU A C 1
ATOM 2046 O O . LEU A 1 254 ? -34.784 -6.151 28.492 1.00 86.81 254 LEU A O 1
ATOM 2050 N N . ILE A 1 255 ? -34.173 -4.290 27.401 1.00 88.38 255 ILE A N 1
ATOM 2051 C CA . ILE A 1 255 ? -33.929 -3.475 28.588 1.00 88.38 255 ILE A CA 1
ATOM 2052 C C . ILE A 1 255 ? -35.082 -2.500 28.776 1.00 88.38 255 ILE A C 1
ATOM 2054 O O . ILE A 1 255 ? -35.462 -1.796 27.836 1.00 88.38 255 ILE A O 1
ATOM 2058 N N . ILE A 1 256 ? -35.631 -2.450 29.991 1.00 86.94 256 ILE A N 1
ATOM 2059 C CA . ILE A 1 256 ? -36.772 -1.606 30.352 1.00 86.94 256 ILE A CA 1
ATOM 2060 C C . ILE A 1 256 ? -36.483 -0.863 31.655 1.00 86.94 256 ILE A C 1
ATOM 2062 O O . ILE A 1 256 ? -36.150 -1.466 32.670 1.00 86.94 256 ILE A O 1
ATOM 2066 N N . ARG A 1 257 ? -36.677 0.457 31.638 1.00 86.69 257 ARG A N 1
ATOM 2067 C CA . ARG A 1 257 ? -36.597 1.333 32.810 1.00 86.69 257 ARG A CA 1
ATOM 2068 C C . ARG A 1 257 ? -37.647 2.431 32.702 1.00 86.69 257 ARG A C 1
ATOM 2070 O O . ARG A 1 257 ? -37.363 3.512 32.196 1.00 86.69 257 ARG A O 1
ATOM 2077 N N . LEU A 1 258 ? -38.874 2.155 33.126 1.00 83.06 258 LEU A N 1
ATOM 2078 C CA . LEU A 1 258 ? -39.971 3.124 33.051 1.00 83.06 258 LEU A CA 1
ATOM 2079 C C . LEU A 1 258 ? -39.961 4.064 34.258 1.00 83.06 258 LEU A C 1
ATOM 2081 O O . LEU A 1 258 ? -39.722 3.624 35.376 1.00 83.06 258 LEU A O 1
ATOM 2085 N N . ASN A 1 259 ? -40.259 5.345 34.043 1.00 83.12 259 ASN A N 1
ATOM 2086 C CA . ASN A 1 259 ? -40.463 6.290 35.144 1.00 83.12 259 ASN A CA 1
ATOM 2087 C C . ASN A 1 259 ? -41.891 6.199 35.715 1.00 83.12 259 ASN A C 1
ATOM 2089 O O . ASN A 1 259 ? -42.779 5.568 35.131 1.00 83.12 259 ASN A O 1
ATOM 2093 N N . GLU A 1 260 ? -42.140 6.889 36.828 1.00 81.12 260 GLU A N 1
ATOM 2094 C CA . GLU A 1 260 ? -43.451 6.903 37.493 1.00 81.12 260 GLU A CA 1
ATOM 2095 C C . GLU A 1 260 ? -44.606 7.312 36.568 1.00 81.12 260 GLU A C 1
ATOM 2097 O O . GLU A 1 260 ? -45.656 6.673 36.565 1.00 81.12 260 GLU A O 1
ATOM 2102 N N . LYS A 1 261 ? -44.422 8.339 35.725 1.00 80.56 261 LYS A N 1
ATOM 2103 C CA . LYS A 1 261 ? -45.471 8.812 34.800 1.00 80.56 261 LYS A CA 1
ATOM 2104 C C . LYS A 1 261 ? -45.820 7.759 33.743 1.00 80.56 261 LYS A C 1
ATOM 2106 O O . LYS A 1 261 ? -46.982 7.639 33.352 1.00 80.56 261 LYS A O 1
ATOM 2111 N N . GLN A 1 262 ? -44.825 7.013 33.267 1.00 77.25 262 GLN A N 1
ATOM 2112 C CA . GLN A 1 262 ? -44.995 5.942 32.286 1.00 77.25 262 GLN A CA 1
ATOM 2113 C C . GLN A 1 262 ? -45.674 4.716 32.906 1.00 77.25 262 GLN A C 1
ATOM 2115 O O . GLN A 1 262 ? -46.583 4.164 32.285 1.00 77.25 262 GLN A O 1
ATOM 2120 N N . LEU A 1 263 ? -45.310 4.343 34.138 1.00 75.25 263 LEU A N 1
ATOM 2121 C CA . LEU A 1 263 ? -45.939 3.237 34.873 1.00 75.25 263 LEU A CA 1
ATOM 2122 C C . LEU A 1 263 ? -47.343 3.563 35.374 1.00 75.25 263 LEU A C 1
ATOM 2124 O O . LEU A 1 263 ? -48.210 2.697 35.385 1.00 75.25 263 LEU A O 1
ATOM 2128 N N . ALA A 1 264 ? -47.612 4.814 35.745 1.00 69.38 264 ALA A N 1
ATOM 2129 C CA . ALA A 1 264 ? -48.955 5.235 36.132 1.00 69.38 264 ALA A CA 1
ATOM 2130 C C . ALA A 1 264 ? -49.962 5.025 34.990 1.00 69.38 264 ALA A C 1
ATOM 2132 O O . ALA A 1 264 ? -51.115 4.663 35.238 1.00 69.38 264 ALA A O 1
ATOM 2133 N N . ARG A 1 265 ? -49.511 5.224 33.743 1.00 68.75 265 ARG A N 1
ATOM 2134 C CA . ARG A 1 265 ? -50.286 4.940 32.530 1.00 68.75 265 ARG A CA 1
ATOM 2135 C C . ARG A 1 265 ? -50.311 3.448 32.221 1.00 68.75 265 ARG A C 1
ATOM 2137 O O . ARG A 1 265 ? -51.376 2.941 31.888 1.00 68.75 265 ARG A O 1
ATOM 2144 N N . ASN A 1 266 ? -49.176 2.769 32.382 1.00 66.19 266 ASN A N 1
ATOM 2145 C CA . ASN A 1 266 ? -49.009 1.362 32.046 1.00 66.19 266 ASN A CA 1
ATOM 2146 C C . ASN A 1 266 ? -48.351 0.567 33.188 1.00 66.19 266 ASN A C 1
ATOM 2148 O O . ASN A 1 266 ? -47.135 0.368 33.175 1.00 66.19 266 ASN A O 1
ATOM 2152 N N . PRO A 1 267 ? -49.117 0.123 34.199 1.00 58.66 267 PRO A N 1
ATOM 2153 C CA . PRO A 1 267 ? -48.551 -0.501 35.398 1.00 58.66 267 PRO A CA 1
ATOM 2154 C C . PRO A 1 267 ? -47.958 -1.891 35.151 1.00 58.66 267 PRO A C 1
ATOM 2156 O O . PRO A 1 267 ? -47.242 -2.412 36.004 1.00 58.66 267 PRO A O 1
ATOM 2159 N N . LYS A 1 268 ? -48.296 -2.514 34.019 1.00 68.75 268 LYS A N 1
ATOM 2160 C CA . LYS A 1 268 ? -47.871 -3.865 33.664 1.00 68.75 268 LYS A CA 1
ATOM 2161 C C . LYS A 1 268 ? -47.410 -3.907 32.221 1.00 68.75 268 LYS A C 1
ATOM 2163 O O . LYS A 1 268 ? -47.881 -3.136 31.382 1.00 68.75 268 LYS A O 1
ATOM 2168 N N . ILE A 1 269 ? -46.523 -4.849 31.951 1.00 68.62 269 ILE A N 1
ATOM 2169 C CA . ILE A 1 269 ? -46.119 -5.206 30.601 1.00 68.62 269 ILE A CA 1
ATOM 2170 C C . ILE A 1 269 ? -46.593 -6.624 30.325 1.00 68.62 269 ILE A C 1
ATOM 2172 O O . ILE A 1 269 ? -46.379 -7.517 31.145 1.00 68.62 269 ILE A O 1
ATOM 2176 N N . THR A 1 270 ? -47.214 -6.811 29.170 1.00 68.69 270 THR A N 1
ATOM 2177 C CA . THR A 1 270 ? -47.525 -8.123 28.620 1.00 68.69 270 THR A CA 1
ATOM 2178 C C . THR A 1 270 ? -46.528 -8.419 27.512 1.00 68.69 270 THR A C 1
ATOM 2180 O O . THR A 1 270 ? -46.435 -7.663 26.550 1.00 68.69 270 THR A O 1
ATOM 2183 N N . ALA A 1 271 ? -45.774 -9.505 27.647 1.00 68.12 271 ALA A N 1
ATOM 2184 C CA . ALA A 1 271 ? -44.902 -10.006 26.596 1.00 68.12 271 ALA A CA 1
ATOM 2185 C C . ALA A 1 271 ? -45.516 -11.272 25.993 1.00 68.12 271 ALA A C 1
ATOM 2187 O O . ALA A 1 271 ? -45.723 -12.264 26.699 1.00 68.12 271 ALA A O 1
ATOM 2188 N N . VAL A 1 272 ? -45.807 -11.215 24.696 1.00 69.00 272 VAL A N 1
ATOM 2189 C CA . VAL A 1 272 ? -46.359 -12.317 23.909 1.00 69.00 272 VAL A CA 1
ATOM 2190 C C . VAL A 1 272 ? -45.319 -12.777 22.903 1.00 69.00 272 VAL A C 1
ATOM 2192 O O . VAL A 1 272 ? -44.770 -11.966 22.153 1.00 69.00 272 VAL A O 1
ATOM 2195 N N . ILE A 1 273 ? -45.051 -14.079 22.875 1.00 66.50 273 ILE A N 1
ATOM 2196 C CA . ILE A 1 273 ? -44.155 -14.678 21.888 1.00 66.50 273 ILE A CA 1
ATOM 2197 C C . ILE A 1 273 ? -44.972 -15.020 20.641 1.00 66.50 273 ILE A C 1
ATOM 2199 O O . ILE A 1 273 ? -45.812 -15.916 20.665 1.00 66.50 273 ILE A O 1
ATOM 2203 N N . SER A 1 274 ? -44.703 -14.317 19.545 1.00 62.75 274 SER A N 1
ATOM 2204 C CA . SER A 1 274 ? -45.193 -14.649 18.211 1.00 62.75 274 SER A CA 1
ATOM 2205 C C . SER A 1 274 ? -44.115 -15.451 17.481 1.00 62.75 274 SER A C 1
ATOM 2207 O O . SER A 1 274 ? -43.027 -14.953 17.164 1.00 62.75 274 SER A O 1
ATOM 2209 N N . TYR A 1 275 ? -44.380 -16.737 17.264 1.00 58.56 275 TYR A N 1
ATOM 2210 C CA . TYR A 1 275 ? -43.445 -17.621 16.581 1.00 58.56 275 TYR A CA 1
ATOM 2211 C C . TYR A 1 275 ? -43.469 -17.352 15.072 1.00 58.56 275 TYR A C 1
ATOM 2213 O O . TYR A 1 275 ? -44.496 -17.552 14.429 1.00 58.56 275 TYR A O 1
ATOM 2221 N N . GLN A 1 276 ? -42.339 -16.920 14.501 1.00 55.22 276 GLN A N 1
ATOM 2222 C CA . GLN A 1 276 ? -42.221 -16.704 13.054 1.00 55.22 276 GLN A CA 1
ATOM 2223 C C . GLN A 1 276 ? -41.517 -17.876 12.347 1.00 55.22 276 GLN A C 1
ATOM 2225 O O . GLN A 1 276 ? -41.965 -18.301 11.285 1.00 55.22 276 GLN A O 1
ATOM 2230 N N . SER A 1 277 ? -40.419 -18.407 12.906 1.00 51.88 277 SER A N 1
ATOM 2231 C CA . SER A 1 277 ? -39.725 -19.616 12.422 1.00 51.88 277 SER A CA 1
ATOM 2232 C C . SER A 1 277 ? -38.710 -20.149 13.448 1.00 51.88 277 SER A C 1
ATOM 2234 O O . SER A 1 277 ? -38.414 -19.478 14.434 1.00 51.88 277 SER A O 1
ATOM 2236 N N . LEU A 1 278 ? -38.104 -21.320 13.190 1.00 51.09 278 LEU A N 1
ATOM 2237 C CA . LEU A 1 278 ? -37.134 -22.003 14.076 1.00 51.09 278 LEU A CA 1
ATOM 2238 C C . LEU A 1 278 ? -35.926 -21.152 14.521 1.00 51.09 278 LEU A C 1
ATOM 2240 O O . LEU A 1 278 ? -35.299 -21.483 15.519 1.00 51.09 278 LEU A O 1
ATOM 2244 N N . ALA A 1 279 ? -35.607 -20.062 13.813 1.00 45.59 279 ALA A N 1
ATOM 2245 C CA . ALA A 1 279 ? -34.461 -19.191 14.096 1.00 45.59 279 ALA A CA 1
ATOM 2246 C C . ALA A 1 279 ? -34.837 -17.725 14.389 1.00 45.59 279 ALA A C 1
ATOM 2248 O O . ALA A 1 279 ? -33.948 -16.889 14.588 1.00 45.59 279 ALA A O 1
ATOM 2249 N N . ARG A 1 280 ? -36.130 -17.374 14.358 1.00 48.72 280 ARG A N 1
ATOM 2250 C CA . ARG A 1 280 ? -36.609 -15.993 14.519 1.00 48.72 280 ARG A CA 1
ATOM 2251 C C . ARG A 1 280 ? -37.855 -15.962 15.393 1.00 48.72 280 ARG A C 1
ATOM 2253 O O . ARG A 1 280 ? -38.903 -16.474 15.004 1.00 48.72 280 ARG A O 1
ATOM 2260 N N . LEU A 1 281 ? -37.739 -15.289 16.535 1.00 55.56 281 LEU A N 1
ATOM 2261 C CA . LEU A 1 281 ? -38.878 -14.956 17.385 1.00 55.56 281 LEU A CA 1
ATOM 2262 C C . LEU A 1 281 ? -39.210 -13.470 17.259 1.00 55.56 281 LEU A C 1
ATOM 2264 O O . LEU A 1 281 ? -38.323 -12.608 17.275 1.00 55.56 281 LEU A O 1
ATOM 2268 N N . GLU A 1 282 ? -40.499 -13.173 17.159 1.00 60.03 282 GLU A N 1
ATOM 2269 C CA . GLU A 1 282 ? -41.028 -11.834 17.361 1.00 60.03 282 GLU A CA 1
ATOM 2270 C C . GLU A 1 282 ? -41.689 -11.792 18.735 1.00 60.03 282 GLU A C 1
ATOM 2272 O O . GLU A 1 282 ? -42.556 -12.605 19.043 1.00 60.03 282 GLU A O 1
ATOM 2277 N N . ILE A 1 283 ? -41.256 -10.867 19.586 1.00 62.84 283 ILE A N 1
ATOM 2278 C CA . ILE A 1 283 ? -41.865 -10.666 20.896 1.00 62.84 283 ILE A CA 1
ATOM 2279 C C . ILE A 1 283 ? -42.605 -9.341 20.864 1.00 62.84 283 ILE A C 1
ATOM 2281 O O . ILE A 1 283 ? -42.012 -8.260 20.750 1.00 62.84 283 ILE A O 1
ATOM 2285 N N . ILE A 1 284 ? -43.922 -9.451 20.974 1.00 62.28 284 ILE A N 1
ATOM 2286 C CA . ILE A 1 284 ? -44.820 -8.315 21.066 1.00 62.28 284 ILE A CA 1
ATOM 2287 C C . ILE A 1 284 ? -44.906 -7.952 22.541 1.00 62.28 284 ILE A C 1
ATOM 2289 O O . ILE A 1 284 ? -45.319 -8.755 23.375 1.00 62.28 284 ILE A O 1
ATOM 2293 N N . VAL A 1 285 ? -44.445 -6.751 22.867 1.00 65.38 285 VAL A N 1
ATOM 2294 C CA . VAL A 1 285 ? -44.428 -6.231 24.227 1.00 65.38 285 VAL A CA 1
ATOM 2295 C C . VAL A 1 285 ? -45.438 -5.099 24.305 1.00 65.38 285 VAL A C 1
ATOM 2297 O O . VAL A 1 285 ? -45.183 -3.985 23.848 1.00 65.38 285 VAL A O 1
ATOM 2300 N N . ASP A 1 286 ? -46.588 -5.381 24.899 1.00 62.69 286 ASP A N 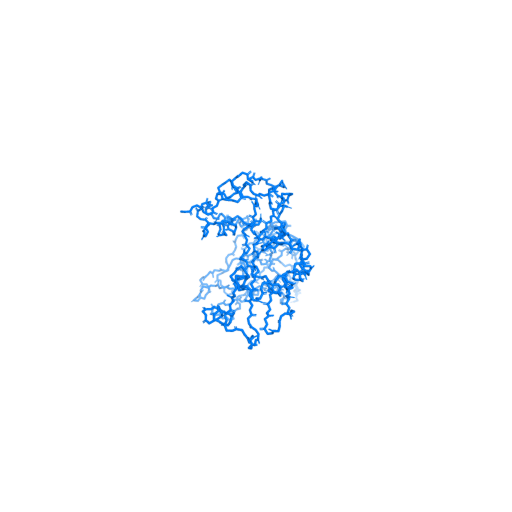1
ATOM 2301 C CA . ASP A 1 286 ? -47.648 -4.404 25.082 1.00 62.69 286 ASP A CA 1
ATOM 2302 C C . ASP A 1 286 ? -47.607 -3.818 26.488 1.00 62.69 286 ASP A C 1
ATOM 2304 O O . ASP A 1 286 ? -47.585 -4.520 27.502 1.00 62.69 286 ASP A O 1
ATOM 2308 N N . LEU A 1 287 ? -47.606 -2.489 26.553 1.00 56.03 287 LEU A N 1
ATOM 2309 C CA . LEU A 1 287 ? -47.802 -1.772 27.802 1.00 56.03 287 LEU A CA 1
ATOM 2310 C C . LEU A 1 287 ? -49.304 -1.776 28.119 1.00 56.03 287 LEU A C 1
ATOM 2312 O O . LEU A 1 287 ? -50.110 -1.244 27.353 1.00 56.03 287 LEU A O 1
ATOM 2316 N N . VAL A 1 288 ? -49.687 -2.400 29.232 1.00 55.38 288 VAL A N 1
ATOM 2317 C CA . VAL A 1 288 ? -51.095 -2.561 29.608 1.00 55.38 288 VAL A CA 1
ATOM 2318 C C . VAL A 1 288 ? -51.580 -1.278 30.262 1.00 55.38 288 VAL A C 1
ATOM 2320 O O . VAL A 1 288 ? -51.224 -0.991 31.403 1.00 55.38 288 VAL A O 1
ATOM 2323 N N . SER A 1 289 ? -52.411 -0.520 29.550 1.00 47.53 289 SER A N 1
ATOM 2324 C CA . SER A 1 289 ? -53.026 0.701 30.072 1.00 47.53 289 SER A CA 1
ATOM 2325 C C . SER A 1 289 ? -53.978 0.397 31.232 1.00 47.53 289 SER A C 1
ATOM 2327 O O . SER A 1 289 ? -54.731 -0.578 31.188 1.00 47.53 289 SER A O 1
ATO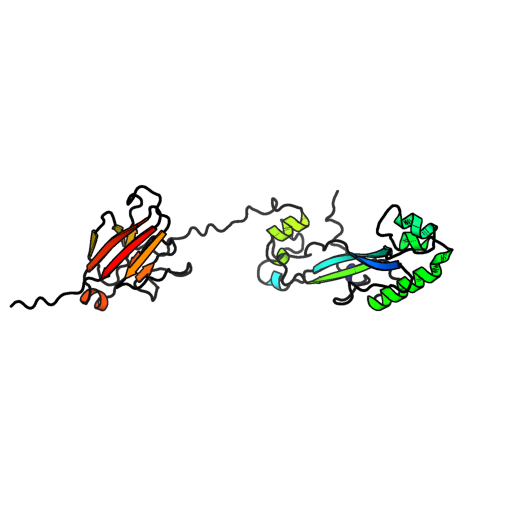M 2329 N N . LYS A 1 290 ? -54.013 1.256 32.261 1.00 43.78 290 LYS A N 1
ATOM 2330 C CA . LYS A 1 290 ? -55.126 1.242 33.226 1.00 43.78 290 LYS A CA 1
ATOM 2331 C C . LYS A 1 290 ? -56.419 1.611 32.495 1.00 43.78 290 LYS A C 1
ATOM 2333 O O . LYS A 1 290 ? -56.722 2.789 32.308 1.00 43.78 290 LYS A O 1
ATOM 2338 N N . THR A 1 291 ? -57.227 0.620 32.136 1.00 42.94 291 THR A N 1
ATOM 2339 C CA . THR A 1 291 ? -58.631 0.856 31.796 1.00 42.94 291 THR A CA 1
ATOM 2340 C C . THR A 1 291 ? -59.321 1.459 33.016 1.00 42.94 291 THR A C 1
ATOM 2342 O O . THR A 1 291 ? -59.383 0.833 34.074 1.00 42.94 291 THR A O 1
ATOM 2345 N N . LYS A 1 292 ? -59.854 2.681 32.889 1.00 40.78 292 LYS A N 1
ATOM 2346 C CA . LYS A 1 292 ? -60.890 3.161 33.807 1.00 40.78 292 LYS A CA 1
ATOM 2347 C C . LYS A 1 292 ? -62.103 2.259 33.603 1.00 40.78 292 LYS A C 1
ATOM 2349 O O . LYS A 1 292 ? -62.872 2.472 32.670 1.00 40.78 292 LYS A O 1
ATOM 2354 N N . THR A 1 293 ? -62.273 1.258 34.456 1.00 34.66 293 THR A N 1
ATOM 2355 C CA . THR A 1 293 ? -63.537 0.539 34.576 1.00 34.66 293 THR A CA 1
ATOM 2356 C C . THR A 1 293 ? -64.578 1.553 35.050 1.00 34.66 293 THR A C 1
ATOM 2358 O O . THR A 1 293 ? -64.636 1.892 36.231 1.00 34.66 293 THR A O 1
ATOM 2361 N N . LYS A 1 294 ? -65.379 2.104 34.133 1.00 35.47 294 LYS A N 1
ATOM 2362 C CA . LYS A 1 294 ? -66.687 2.635 34.513 1.00 35.47 294 LYS A CA 1
ATOM 2363 C C . LYS A 1 294 ? -67.540 1.412 34.831 1.00 35.47 294 LYS A C 1
ATOM 2365 O O . LYS A 1 294 ? -67.875 0.658 33.926 1.00 35.47 294 LYS A O 1
ATOM 2370 N N . ARG A 1 295 ? -67.833 1.201 36.116 1.00 33.84 295 ARG A N 1
ATOM 2371 C CA . ARG A 1 295 ? -69.019 0.442 36.518 1.00 33.84 295 ARG A CA 1
ATOM 2372 C C . ARG A 1 295 ? -70.229 1.155 35.904 1.00 33.84 295 ARG A C 1
ATOM 2374 O O . ARG A 1 295 ? -70.435 2.333 36.196 1.00 33.84 295 ARG A O 1
ATOM 2381 N N . GLN A 1 296 ? -70.958 0.455 35.048 1.00 32.78 296 GLN A N 1
ATOM 2382 C CA . GLN A 1 296 ? -72.399 0.613 34.885 1.00 32.78 296 GLN A CA 1
ATOM 2383 C C . GLN A 1 296 ? -73.018 -0.715 35.288 1.00 32.78 296 GLN A C 1
ATOM 2385 O O . GLN A 1 296 ? -72.408 -1.750 34.933 1.00 32.78 296 GLN A O 1
#

Radius of gyration: 35.2 Å; chains: 1; bounding box: 101×42×77 Å

pLDDT: mean 74.36, std 16.88, range [26.25, 95.94]

Organism: NCBI:txid1561998

Sequence (296 aa):
MDYCTFWFEDYTKIRELNQVPRGVENSVDSSFPNLELFVKWTDWSCCSACCCPKSVCKQFETSGDKCKTLKSYQNRRGELMFRQTGEIGNDELEKLFQENSEVKFSKARNISALSSILDKSRVSLNQKLKVPSDTLAVFQLKDCKDHIQKMDCWELAKCLYGNSSMLPEKEVAKIEERDVCENSSIFVIRDAYNILSLMPDKLYRIQVDSKIGSGSLLKVNYTIHGKRVKKLGHLRDCEHQTMRIFQHPNGVDLIIRLNEKQLARNPKITAVISYQSLARLEIIVDLVSKTKTKRQ

Foldseek 3Di:
DDPPPPPPPCPVVVVVFFEFDPPLQAPWFCVQPQKIKHWDKDDKAFKQAACDDCLQNVVRHDHDPVLLVDWIKIKIKIAIKMAGRDDRPDPVVVVQCVVPRIHGLVVVCVPVVCVVVSLVRQQVSCVSRVGDSPDGMYMYMDTCSVPVVRYDVQVRCCRPPVGRPSPDDPCPPPPVLPQLCVQAAEDEDADQKDKDFDDAQGKHKYAYPCPPAPAGAQAEWEDEPNHTFAADDSDHRPSPDPDQWHHYNVRGIIMHHHHPVLCQQFRMKMWGWDDDDRHYIYIYIYRHGPDPPPDD

=== Feature glossary ===
A reading guide for the features in this record.

Start from the sequence.

  · This is the polypeptide sequence — one letter per residue, N-terminus first. Length ranges from a few dozen residues for small domains to over a thousand for large multi-domain proteins.

Fold it, and you get atomic coordinates and the backbone conformation that goes with them.

  · Structure coordinates are given as an mmCIF _atom_site loop: one row per atom with element, residue name, chain id, sequence number, and x/y/z position in Å. Only the four main-chain atoms per residue are included here; side chains are omitted to keep the record compact.

  · Backbone dihedral angles. Every residue except chain termini has a φ (preceding-C → N → Cα → C) and a ψ (N → Cα → C → next-N). They are reported in degrees following the IUPAC sign convention. Secondary structure is essentially a statement about which (φ, ψ) basin each residue occupies.

  · The SS8 string is DSSP's per-residue secondary-structure call. α-helix (H) means an i→i+4 H-bond ladder; β-strand (E) means the residue participates in a β-sheet; 3₁₀ (G) and π (I) are tighter and wider helices; T/S are turns/bends; '-' is loop.

  · SS3 is a coarse helix/strand/coil call (letters a/b/c) made by the P-SEA algorithm from inter-Cα distances and dihedrals. It is less detailed than DSSP but needs only Cα positions.

Summarize the fold with a handful of shape descriptors and a per-residue structural alphabet.

  · Radius of gyration (Rg) is the root-mean-square distance of Cα atoms from their centroid — a single number for overall size and compactness. A globular domain of N residues has Rg ≈ 2.2·N^0.38 Å; an extended or disordered chain has a much larger Rg. The Cα contact count is the number of residue pairs whose Cα atoms are within 8 Å and are more than four positions apart in sequence — a standard proxy for tertiary packing density. The bounding box is the smallest axis-aligned box enclosing all Cα atoms.

  · The Foldseek 3Di string encodes local tertiary geometry as a 20-letter alphabet — one character per residue — derived from the relative positions of nearby Cα atoms. Unlike the amino-acid sequence, 3Di is a direct function of the 3D structure, so two proteins with the same fold have similar 3Di strings even at low sequence identity.

  · Solvent-accessible surface area (SASA) is the area in Å² traced out by the centre of a 1.4 Å probe sphere (a water molecule) rolled over the protein's van der Waals surface (Shrake–Rupley / Lee–Richards construction). Buried residues have near-zero SASA; fully exposed residues can exceed 200 Å². The total SASA scales roughly with the number of surface residues.

Ask how reliable the model is.

  · pLDDT (predicted Local Distance Difference Test) is AlphaFold's per-residue confidence score, ranging from 0 to 100. Values above 90 indicate high confidence (typically well-packed cores); 70–90 is confident; 50–70 low confidence; below 50 usually means the region is disordered or the prediction is unreliable there. AlphaFold stores pLDDT in the mmCIF B-factor column.

  · B-factor (Debye–Waller factor) reflects atomic displacement in the crystal lattice. It is an experimental observable (units Å²), not a prediction; low values mean the atom is pinned down, high values mean it moves or is heterogeneous across the crystal.

  · Predicted Aligned Error (PAE) is an AlphaFold confidence matrix: entry (i, j) is the expected error in the position of residue j, in ångströms, when the prediction is superimposed on the true structure at residue i. Low PAE within a block of residues means that block is internally rigid and well-predicted; high PAE between two blocks means their relative placement is uncertain even if each block individually is confident.

Place it in context: what it resembles, what it is annotated as, and how it looks.

  · Nearest PDB neighbors are the top structural matches found by Foldseek when searching this structure against the entire Protein Data Bank. Each hit reports a TM-score (0 to 1; >0.5 almost always implies the same fold) and an E-value. These are *structural* homologs — they may share no detectable sequence similarity.

  · Functional annotations link the protein to curated databases. InterPro entries identify conserved domains and families by matching the sequence against member-database signatures (Pfam, PROSITE, CDD, …). Gene Ontology (GO) terms describe molecular function, biological process, and cellular component in a controlled vocabulary. CATH places the structure in a hierarchical fold classification (Class/Architecture/Topology/Homologous-superfamily). The organism is the source species.

  · Three diagnostic plots accompany the record. The Cα contact map visualizes the tertiary structure as a 2D adjacency matrix (8 Å cutoff, sequence-local contacts suppressed). The Ramachandran plot shows the distribution of backbone (φ, ψ) torsions, with points in the α and β basins reflecting secondary structure content. The PAE plot shows AlphaFold's inter-residue confidence as a color matrix.

  · Six rendered views show the 3D structure from the faces of a cube — i.e. along ±x, ±y, ±z. Rendering representation is drawn randomly per protein from cartoon (secondary-structure ribbons), sticks (backbone bonds), or molecular surface; coloring is either N→C rainbow (blue at the N-terminus through red at the C-terminus) or one color per chain.